Protein AF-A0A9W8LHJ3-F1 (afdb_monomer_lite)

Secondary structure (DSSP, 8-state):
-----PPEEEEEE-TT--TTTTTTTS-GGGS-S--SS--SEEEEES-SS-TTSBHHHHS---TT-HHHHHHTSGGGGG-BHHHHHHHHHHSTTTSTT----EEEEE-----TT-S---TTSSHHHHSTT---HHHHHHHHHHHTSTT---SSHHHHHHHHHHHHHHHHHHH--------TTS-S--------------------------PPPPP-

pLDDT: mean 73.35, std 22.73, range [33.66, 98.62]

Sequence (216 aa):
MHPTTESATVNCIAPGSTASEASWFIGSKGNGIDTSEPKPIKWVWGLPYSEAARAHDCVLQFPDDPMTRLLSEPHSSTWSVAMLLEMLAVSEECGSGRRTAYFTIALPVAGQDARSTAAGDAASTAEQGLLSFDEYDQILVVLFGHGMDFSSREGAVASSKLFLEFVQDTFSIKSTTAVSSGAPIVKDAGTHAKQQDTPKVNDLTMVIRKKRKVQD

Radius of gyration: 23.69 Å; chains: 1; bounding box: 68×57×59 Å

Organism: NCBI:txid1126814

Structure (mmCIF, N/CA/C/O backbone):
data_AF-A0A9W8LHJ3-F1
#
_entry.id   AF-A0A9W8LHJ3-F1
#
loop_
_atom_site.group_PDB
_atom_site.id
_atom_site.type_symbol
_atom_site.label_atom_id
_atom_site.label_alt_id
_atom_site.label_comp_id
_atom_site.label_asym_id
_atom_site.label_entity_id
_atom_site.label_seq_id
_atom_site.pdbx_PDB_ins_code
_atom_site.Cartn_x
_atom_site.Cartn_y
_atom_site.Cartn_z
_atom_site.occupancy
_atom_site.B_iso_or_equiv
_atom_site.auth_seq_id
_atom_site.auth_comp_id
_atom_site.auth_asym_id
_atom_site.auth_atom_id
_atom_site.pdbx_PDB_model_num
ATOM 1 N N . MET A 1 1 ? 37.229 -15.065 8.727 1.00 39.72 1 MET A N 1
ATOM 2 C CA . MET A 1 1 ? 36.060 -14.654 7.922 1.00 39.72 1 MET A CA 1
ATOM 3 C C . MET A 1 1 ? 35.255 -13.690 8.769 1.00 39.72 1 MET A C 1
ATOM 5 O O . MET A 1 1 ? 34.799 -14.096 9.827 1.00 39.72 1 MET A O 1
ATOM 9 N N . HIS A 1 2 ? 35.176 -12.419 8.378 1.00 39.09 2 HIS A N 1
ATOM 10 C CA . HIS A 1 2 ? 34.277 -11.474 9.041 1.00 39.09 2 HIS A CA 1
ATOM 11 C C . HIS A 1 2 ? 32.853 -11.727 8.533 1.00 39.09 2 HIS A C 1
ATOM 13 O O . HIS A 1 2 ? 32.697 -11.880 7.319 1.00 39.09 2 HIS A O 1
ATOM 19 N N . PRO A 1 3 ? 31.836 -11.801 9.408 1.00 52.59 3 PRO A N 1
ATOM 20 C CA . PRO A 1 3 ? 30.454 -11.845 8.959 1.00 52.59 3 PRO A CA 1
ATOM 21 C C . PRO A 1 3 ? 30.175 -10.555 8.190 1.00 52.59 3 PRO A C 1
ATOM 23 O O . PRO A 1 3 ? 30.331 -9.456 8.722 1.00 52.59 3 PRO A O 1
ATOM 26 N N . THR A 1 4 ? 29.818 -10.676 6.915 1.00 55.56 4 THR A N 1
ATOM 27 C CA . THR A 1 4 ? 29.198 -9.575 6.187 1.00 55.56 4 THR A CA 1
ATOM 28 C C . THR A 1 4 ? 27.883 -9.284 6.887 1.00 55.56 4 THR A C 1
ATOM 30 O O . THR A 1 4 ? 26.969 -10.102 6.835 1.00 55.56 4 THR A O 1
ATOM 33 N N . THR A 1 5 ? 27.804 -8.155 7.589 1.00 63.66 5 THR A N 1
ATOM 34 C CA . THR A 1 5 ? 26.540 -7.638 8.107 1.00 63.66 5 THR A CA 1
ATOM 35 C C . THR A 1 5 ? 25.651 -7.362 6.902 1.00 63.66 5 THR A C 1
ATOM 37 O O . THR A 1 5 ? 25.808 -6.344 6.226 1.00 63.66 5 THR A O 1
ATOM 40 N N . GLU A 1 6 ? 24.780 -8.309 6.562 1.00 67.25 6 GLU A N 1
ATOM 41 C CA . GLU A 1 6 ? 23.784 -8.087 5.525 1.00 67.25 6 GLU A CA 1
ATOM 42 C C . GLU A 1 6 ? 22.901 -6.925 5.985 1.00 67.25 6 GLU A C 1
ATOM 44 O O . GLU A 1 6 ? 22.388 -6.914 7.103 1.00 67.25 6 GLU A O 1
ATOM 49 N N . SER A 1 7 ? 22.811 -5.891 5.153 1.00 78.56 7 SER A N 1
ATOM 50 C CA . SER A 1 7 ? 21.995 -4.712 5.434 1.00 78.56 7 SER A CA 1
ATOM 51 C C . SER A 1 7 ? 20.617 -4.899 4.815 1.00 78.56 7 SER A C 1
ATOM 53 O O . SER A 1 7 ? 20.482 -5.466 3.727 1.00 78.56 7 SER A O 1
ATOM 55 N N . ALA A 1 8 ? 19.584 -4.405 5.495 1.00 87.38 8 ALA A N 1
ATOM 56 C CA . ALA A 1 8 ? 18.250 -4.354 4.913 1.00 87.38 8 ALA A CA 1
ATOM 57 C C . ALA A 1 8 ? 18.261 -3.440 3.687 1.00 87.38 8 ALA A C 1
ATOM 59 O O . ALA A 1 8 ? 18.888 -2.381 3.701 1.00 87.38 8 ALA A O 1
ATOM 60 N N . THR A 1 9 ? 17.564 -3.833 2.625 1.00 89.25 9 THR A N 1
ATOM 61 C CA . THR A 1 9 ? 17.410 -2.990 1.435 1.00 89.25 9 THR A CA 1
ATOM 62 C C . THR A 1 9 ? 15.989 -2.457 1.378 1.00 89.25 9 THR A C 1
ATOM 64 O O . THR A 1 9 ? 15.035 -3.228 1.408 1.00 89.25 9 THR A O 1
ATOM 67 N N . VAL A 1 10 ? 15.850 -1.139 1.282 1.00 90.75 10 VAL A N 1
ATOM 68 C CA . VAL A 1 10 ? 14.570 -0.454 1.115 1.00 90.75 10 VAL A CA 1
ATOM 69 C C . VAL A 1 10 ? 14.524 0.142 -0.280 1.00 90.75 10 VAL A C 1
ATOM 71 O O . VAL A 1 10 ? 15.331 1.005 -0.621 1.00 90.75 10 VAL A O 1
ATOM 74 N N . ASN A 1 11 ? 13.571 -0.317 -1.077 1.00 92.75 11 ASN A N 1
ATOM 75 C CA . ASN A 1 11 ? 13.240 0.255 -2.370 1.00 92.75 11 ASN A CA 1
ATOM 76 C C . ASN A 1 11 ? 12.083 1.235 -2.166 1.00 92.75 11 ASN A C 1
ATOM 78 O O . ASN A 1 11 ? 11.126 0.907 -1.461 1.00 92.75 11 ASN A O 1
ATOM 82 N N . CYS A 1 12 ? 12.189 2.434 -2.727 1.00 93.75 12 CYS A N 1
ATOM 83 C CA . CYS A 1 12 ? 11.158 3.462 -2.653 1.00 93.75 12 CYS A CA 1
ATOM 84 C C . CYS A 1 12 ? 10.947 4.074 -4.033 1.00 93.75 12 CYS A C 1
ATOM 86 O O . CYS A 1 12 ? 11.915 4.456 -4.694 1.00 93.75 12 CYS A O 1
ATOM 88 N N . ILE A 1 13 ? 9.690 4.214 -4.446 1.00 94.19 13 ILE A N 1
ATOM 89 C CA . ILE A 1 13 ? 9.334 4.950 -5.656 1.00 94.19 13 ILE A CA 1
ATOM 90 C C . ILE A 1 13 ? 8.066 5.768 -5.449 1.00 94.19 13 ILE A C 1
ATOM 92 O O . ILE A 1 13 ? 7.099 5.291 -4.864 1.00 94.19 13 ILE A O 1
ATOM 96 N N . ALA A 1 14 ? 8.059 6.991 -5.974 1.00 93.81 14 ALA A N 1
ATOM 97 C CA . ALA A 1 14 ? 6.859 7.800 -6.140 1.00 93.81 14 ALA A CA 1
ATOM 98 C C . ALA A 1 14 ? 6.631 8.013 -7.646 1.00 93.81 14 ALA A C 1
ATOM 100 O O . ALA A 1 14 ? 7.398 8.763 -8.260 1.00 93.81 14 ALA A O 1
ATOM 101 N N . PRO A 1 15 ? 5.643 7.339 -8.266 1.00 94.81 15 PRO A N 1
ATOM 102 C CA . PRO A 1 15 ? 5.360 7.480 -9.691 1.00 94.81 15 PRO A CA 1
ATOM 103 C C . PRO A 1 15 ? 5.217 8.944 -10.117 1.00 94.81 15 PRO A C 1
ATOM 105 O O . PRO A 1 15 ? 4.603 9.748 -9.417 1.00 94.81 15 PRO A O 1
ATOM 108 N N . GLY A 1 16 ? 5.824 9.298 -11.251 1.00 91.94 16 GLY A N 1
ATOM 109 C CA . GLY A 1 16 ? 5.847 10.674 -11.761 1.00 91.94 16 GLY A CA 1
ATOM 110 C C . GLY A 1 16 ? 6.856 11.600 -11.076 1.00 91.94 16 GLY A C 1
ATOM 111 O O . GLY A 1 16 ? 6.907 12.779 -11.413 1.00 91.94 16 GLY A O 1
ATOM 112 N N . SER A 1 17 ? 7.659 11.092 -10.136 1.00 91.50 17 SER A N 1
ATOM 113 C CA . SER A 1 17 ? 8.775 11.825 -9.527 1.00 91.50 17 SER A CA 1
ATOM 114 C C . SER A 1 17 ? 10.123 11.223 -9.917 1.00 91.50 17 SER A C 1
ATOM 116 O O . SER A 1 17 ? 10.251 10.030 -10.194 1.00 91.50 17 SER A O 1
ATOM 118 N N . THR A 1 18 ? 11.158 12.052 -9.878 1.00 90.56 18 THR A N 1
ATOM 119 C CA . THR A 1 18 ? 12.558 11.641 -10.018 1.00 90.56 18 THR A CA 1
ATOM 120 C C . THR A 1 18 ? 13.205 11.375 -8.657 1.00 90.56 18 THR A C 1
ATOM 122 O O . THR A 1 18 ? 12.757 11.874 -7.622 1.00 90.56 18 THR A O 1
ATOM 125 N N . ALA A 1 19 ? 14.325 10.644 -8.650 1.00 87.12 19 ALA A N 1
ATOM 126 C CA . ALA A 1 19 ? 15.081 10.365 -7.426 1.00 87.12 19 ALA A CA 1
ATOM 127 C C . ALA A 1 19 ? 15.498 11.648 -6.675 1.00 87.12 19 ALA A C 1
ATOM 129 O O . ALA A 1 19 ? 15.467 11.696 -5.446 1.00 87.12 19 ALA A O 1
ATOM 130 N N . SER A 1 20 ? 15.848 12.714 -7.404 1.00 84.69 20 SER A N 1
ATOM 131 C CA . SER A 1 20 ? 16.214 14.012 -6.821 1.00 84.69 20 SER A CA 1
ATOM 132 C C . SER A 1 20 ? 15.044 14.706 -6.121 1.00 84.69 20 SER A C 1
ATOM 134 O O . SER A 1 20 ? 15.222 15.298 -5.053 1.00 84.69 20 SER A O 1
ATOM 136 N N . GLU A 1 21 ? 13.840 14.603 -6.683 1.00 81.19 21 GLU A N 1
ATOM 137 C CA . GLU A 1 21 ? 12.620 15.224 -6.147 1.00 81.19 21 GLU A CA 1
ATOM 138 C C . GLU A 1 21 ? 12.062 14.490 -4.928 1.00 81.19 21 GLU A C 1
ATOM 140 O O . GLU A 1 21 ? 11.272 15.058 -4.174 1.00 81.19 21 GLU A O 1
ATOM 145 N N . ALA A 1 22 ? 12.482 13.243 -4.723 1.00 71.38 22 ALA A N 1
ATOM 146 C CA . ALA A 1 22 ? 12.053 12.374 -3.637 1.00 71.38 22 ALA A CA 1
ATOM 147 C C . ALA A 1 22 ? 13.103 12.214 -2.525 1.00 71.38 22 ALA A C 1
ATOM 149 O O . ALA A 1 22 ? 12.959 11.372 -1.638 1.00 71.38 22 ALA A O 1
ATOM 150 N N . SER A 1 23 ? 14.143 13.051 -2.525 1.00 70.06 23 SER A N 1
ATOM 151 C CA . SER A 1 23 ? 15.205 13.053 -1.505 1.00 70.06 23 SER A CA 1
ATOM 152 C C . SER A 1 23 ? 14.692 13.205 -0.062 1.00 70.06 23 SER A C 1
ATOM 154 O O . SER A 1 23 ? 15.331 12.734 0.877 1.00 70.06 23 SER A O 1
ATOM 156 N N . TRP A 1 24 ? 13.507 13.789 0.126 1.00 67.50 24 TRP A N 1
ATOM 157 C CA . TRP A 1 24 ? 12.827 13.893 1.419 1.00 67.50 24 TRP A CA 1
ATOM 158 C C . TRP A 1 24 ? 12.289 12.554 1.951 1.00 67.50 24 TRP A C 1
ATOM 160 O O . TRP A 1 24 ? 12.210 12.392 3.166 1.00 67.50 24 TRP A O 1
ATOM 170 N N . PHE A 1 25 ? 11.988 11.576 1.090 1.00 65.94 25 PHE A N 1
ATOM 171 C CA . PHE A 1 25 ? 11.562 10.234 1.515 1.00 65.94 25 PHE A CA 1
ATOM 172 C C . PHE A 1 25 ? 12.723 9.367 2.003 1.00 65.94 25 PHE A C 1
ATOM 174 O O . PHE A 1 25 ? 12.557 8.555 2.907 1.00 65.94 25 PHE A O 1
ATOM 181 N N . ILE A 1 26 ? 13.906 9.548 1.415 1.00 64.88 26 ILE A N 1
ATOM 182 C CA . ILE A 1 26 ? 15.120 8.781 1.743 1.00 64.88 26 ILE A CA 1
ATOM 183 C C . ILE A 1 26 ? 15.839 9.394 2.971 1.00 64.88 26 ILE A C 1
ATOM 185 O O . ILE A 1 26 ? 16.796 8.837 3.513 1.00 64.88 26 ILE A O 1
ATOM 189 N N . GLY A 1 27 ? 15.331 10.532 3.463 1.00 60.81 27 GLY A N 1
ATOM 190 C CA . GLY A 1 27 ? 15.911 11.325 4.537 1.00 60.81 27 GLY A CA 1
ATOM 191 C C . GLY A 1 27 ? 17.157 12.087 4.078 1.00 60.81 27 GLY A C 1
ATOM 192 O O . GLY A 1 27 ? 17.996 11.588 3.329 1.00 60.81 27 GLY A O 1
ATOM 193 N N . SER A 1 28 ? 17.352 13.297 4.606 1.00 50.47 28 SER A N 1
ATOM 194 C CA . SER A 1 28 ? 18.486 14.189 4.288 1.00 50.47 28 SER A CA 1
ATOM 195 C C . SER A 1 28 ? 19.868 13.575 4.574 1.00 50.47 28 SER A C 1
ATOM 197 O O . SER A 1 28 ? 20.895 14.114 4.171 1.00 50.47 28 SER A O 1
ATOM 199 N N . LYS A 1 29 ? 19.912 12.427 5.264 1.00 51.31 29 LYS A N 1
ATOM 200 C CA . LYS A 1 29 ? 21.128 11.656 5.548 1.00 51.31 29 LYS A CA 1
ATOM 201 C C . LYS A 1 29 ? 21.551 10.726 4.404 1.00 51.31 29 LYS A C 1
ATOM 203 O O . LYS A 1 29 ? 22.550 10.024 4.572 1.00 51.31 29 LYS A O 1
ATOM 208 N N . GLY A 1 30 ? 20.835 10.700 3.279 1.00 47.06 30 GLY A N 1
ATOM 209 C CA . GLY A 1 30 ? 21.224 9.942 2.086 1.00 47.06 30 GLY A CA 1
ATOM 210 C C . GLY A 1 30 ? 22.543 10.409 1.459 1.00 47.06 30 GLY A C 1
ATOM 211 O O . GLY A 1 30 ? 23.278 9.575 0.950 1.00 47.06 30 GLY A O 1
ATOM 212 N N . ASN A 1 31 ? 22.895 11.698 1.588 1.00 45.19 31 ASN A N 1
ATOM 213 C CA . ASN A 1 31 ? 24.021 12.292 0.849 1.00 45.19 31 ASN A CA 1
ATOM 214 C C . ASN A 1 31 ? 25.064 13.059 1.690 1.00 45.19 31 ASN A C 1
ATOM 216 O O . ASN A 1 31 ? 25.928 13.705 1.106 1.00 45.19 31 ASN A O 1
ATOM 220 N N . GLY A 1 32 ? 25.048 13.019 3.031 1.00 44.69 32 GLY A N 1
ATOM 221 C CA . GLY A 1 32 ? 26.048 13.804 3.777 1.00 44.69 32 GLY A CA 1
ATOM 222 C C . GLY A 1 32 ? 25.998 13.774 5.300 1.00 44.69 32 GLY A C 1
ATOM 223 O O . GLY A 1 32 ? 25.900 14.829 5.914 1.00 44.69 32 GLY A O 1
ATOM 224 N N . ILE A 1 33 ? 26.101 12.596 5.922 1.00 42.94 33 ILE A N 1
ATOM 225 C CA . ILE A 1 33 ? 26.537 12.503 7.326 1.00 42.94 33 ILE A CA 1
ATOM 226 C C . ILE A 1 33 ? 27.644 11.458 7.422 1.00 42.94 33 ILE A C 1
ATOM 228 O O . ILE A 1 33 ? 27.449 10.323 6.989 1.00 42.94 33 ILE A O 1
ATOM 232 N N . ASP A 1 34 ? 28.766 11.923 7.966 1.00 45.41 34 ASP A N 1
ATOM 233 C CA . ASP A 1 34 ? 30.019 11.254 8.316 1.00 45.41 34 ASP A CA 1
ATOM 234 C C . ASP A 1 34 ? 29.871 9.740 8.572 1.00 45.41 34 ASP A C 1
ATOM 236 O O . ASP A 1 34 ? 29.128 9.305 9.455 1.00 45.41 34 ASP A O 1
ATOM 240 N N . THR A 1 35 ? 30.529 8.933 7.736 1.00 45.97 35 THR A N 1
ATOM 241 C CA . THR A 1 35 ? 30.354 7.477 7.624 1.00 45.97 35 THR A CA 1
ATOM 242 C C . THR A 1 35 ? 31.518 6.718 8.259 1.00 45.97 35 THR A C 1
ATOM 244 O O . THR A 1 35 ? 32.314 6.103 7.549 1.00 45.97 35 THR A O 1
ATOM 247 N N . SER A 1 36 ? 31.630 6.728 9.587 1.00 51.56 36 SER A N 1
ATOM 248 C CA . SER A 1 36 ? 32.510 5.774 10.282 1.00 51.56 36 SER A CA 1
ATOM 249 C C . SER A 1 36 ? 31.816 4.449 10.621 1.00 51.56 36 SER A C 1
ATOM 251 O O . SER A 1 36 ? 32.504 3.461 10.862 1.00 51.56 36 SER A O 1
ATOM 253 N N . GLU A 1 37 ? 30.479 4.382 10.568 1.00 55.00 37 GLU A N 1
ATOM 254 C CA . GLU A 1 37 ? 29.722 3.150 10.825 1.00 55.00 37 GLU A CA 1
ATOM 255 C C . GLU A 1 37 ? 28.875 2.720 9.612 1.00 55.00 37 GLU A C 1
ATOM 257 O O . GLU A 1 37 ? 28.192 3.554 9.001 1.00 55.00 37 GLU A O 1
ATOM 262 N N . PRO A 1 38 ? 28.895 1.425 9.233 1.00 54.81 38 PRO A N 1
ATOM 263 C CA . PRO A 1 38 ? 28.067 0.909 8.152 1.00 54.81 38 PRO A CA 1
ATOM 264 C C . PRO A 1 38 ? 26.590 1.058 8.524 1.00 54.81 38 PRO A C 1
ATOM 266 O O . PRO A 1 38 ? 26.115 0.490 9.507 1.00 54.81 38 PRO A O 1
ATOM 269 N N . LYS A 1 39 ? 25.847 1.834 7.727 1.00 59.62 39 LYS A N 1
ATOM 270 C CA . LYS A 1 39 ? 24.404 1.985 7.926 1.00 59.62 39 LYS A CA 1
ATOM 271 C C . LYS A 1 39 ? 23.723 0.621 7.746 1.00 59.62 39 LYS A C 1
ATOM 273 O O . LYS A 1 39 ? 23.952 -0.030 6.728 1.00 59.62 39 LYS A O 1
ATOM 278 N N . PRO A 1 40 ? 22.830 0.218 8.664 1.00 74.56 40 PRO A N 1
ATOM 279 C CA . PRO A 1 40 ? 22.148 -1.076 8.600 1.00 74.56 40 PRO A CA 1
ATOM 280 C C . PRO A 1 40 ? 21.111 -1.165 7.468 1.00 74.56 40 PRO A C 1
ATOM 282 O O . PRO A 1 40 ? 20.545 -2.233 7.244 1.00 74.56 40 PRO A O 1
ATOM 285 N N . ILE A 1 41 ? 20.841 -0.055 6.767 1.00 83.19 41 ILE A N 1
ATOM 286 C CA . ILE A 1 41 ? 19.799 0.050 5.746 1.00 83.19 41 ILE A CA 1
ATOM 287 C C . ILE A 1 41 ? 20.354 0.724 4.488 1.00 83.19 41 ILE A C 1
ATOM 289 O O . ILE A 1 41 ? 20.852 1.853 4.540 1.00 83.19 41 ILE A O 1
ATOM 293 N N . LYS A 1 42 ? 20.210 0.046 3.351 1.00 86.50 42 LYS A N 1
ATOM 294 C CA . LYS A 1 42 ? 20.495 0.545 2.007 1.00 86.50 42 LYS A CA 1
ATOM 295 C C . LYS A 1 42 ? 19.201 1.027 1.354 1.00 86.50 42 LYS A C 1
ATOM 297 O O . LYS A 1 42 ? 18.282 0.240 1.163 1.00 86.50 42 LYS A O 1
ATOM 302 N N . TRP A 1 43 ? 19.149 2.295 0.963 1.00 87.94 43 TRP A N 1
ATOM 303 C CA . TRP A 1 43 ? 18.030 2.850 0.201 1.00 87.94 43 TRP A CA 1
ATOM 304 C C . TRP A 1 43 ? 18.301 2.779 -1.300 1.00 87.9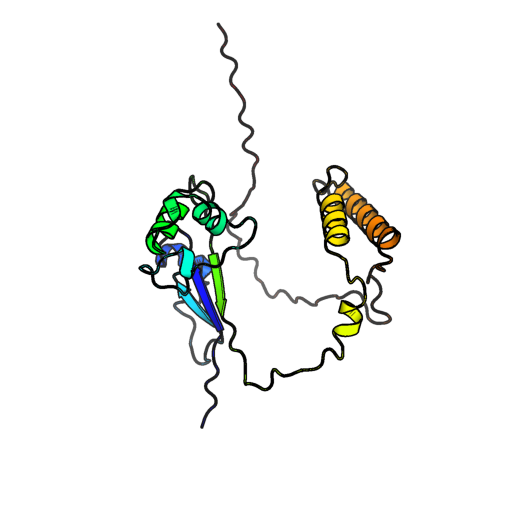4 43 TRP A C 1
ATOM 306 O O . TRP A 1 43 ? 19.410 3.074 -1.748 1.00 87.94 43 TRP A O 1
ATOM 316 N N . VAL A 1 44 ? 17.286 2.401 -2.069 1.00 90.12 44 VAL A N 1
ATOM 317 C CA . VAL A 1 44 ? 17.321 2.301 -3.529 1.00 90.12 44 VAL A CA 1
ATOM 318 C C . VAL A 1 44 ? 16.082 3.000 -4.081 1.00 90.12 44 VAL A C 1
ATOM 320 O O . VAL A 1 44 ? 14.972 2.783 -3.599 1.00 90.12 44 VAL A O 1
ATOM 323 N N . TRP A 1 45 ? 16.271 3.871 -5.070 1.00 92.56 45 TRP A N 1
ATOM 324 C CA . TRP A 1 45 ? 15.155 4.476 -5.791 1.00 92.56 45 TRP A CA 1
ATOM 325 C C . TRP A 1 45 ? 14.639 3.502 -6.849 1.00 92.56 45 TRP A C 1
ATOM 327 O O . TRP A 1 45 ? 15.435 3.001 -7.643 1.00 92.56 45 TRP A O 1
ATOM 337 N N . GLY A 1 46 ? 13.333 3.254 -6.866 1.00 93.81 46 GLY A N 1
ATOM 338 C CA . GLY A 1 46 ? 12.699 2.299 -7.770 1.00 93.81 46 GLY A CA 1
ATOM 339 C C . GLY A 1 46 ? 11.963 1.177 -7.046 1.00 93.81 46 GLY A C 1
ATOM 340 O O . GLY A 1 46 ? 11.805 1.190 -5.826 1.00 93.81 46 GLY A O 1
ATOM 341 N N . LEU A 1 47 ? 11.509 0.205 -7.832 1.00 95.31 47 LEU A N 1
ATOM 342 C CA . LEU A 1 47 ? 11.035 -1.091 -7.351 1.00 95.31 47 LEU A CA 1
ATOM 343 C C . LEU A 1 47 ? 12.191 -2.104 -7.372 1.00 95.31 47 LEU A C 1
ATOM 345 O O . LEU A 1 47 ? 13.137 -1.923 -8.138 1.00 95.31 47 LEU A O 1
ATOM 349 N N . PRO A 1 48 ? 12.117 -3.215 -6.614 1.00 95.31 48 PRO A N 1
ATOM 350 C CA . PRO A 1 48 ? 13.129 -4.278 -6.663 1.00 95.31 48 PRO A CA 1
ATOM 351 C C . PRO A 1 48 ? 13.072 -5.125 -7.953 1.00 95.31 48 PRO A C 1
ATOM 353 O O . PRO A 1 48 ? 13.608 -6.232 -7.994 1.00 95.31 48 PRO A O 1
ATOM 356 N N . TYR A 1 49 ? 12.405 -4.634 -8.997 1.00 96.12 49 TYR A N 1
ATOM 357 C CA . TYR A 1 49 ? 12.162 -5.332 -10.254 1.00 96.12 49 TYR A CA 1
ATOM 358 C C . TYR A 1 49 ? 12.799 -4.566 -11.411 1.00 96.12 49 TYR A C 1
ATOM 360 O O . TYR A 1 49 ? 12.927 -3.345 -11.369 1.00 96.12 49 TYR A O 1
ATOM 368 N N . SER A 1 50 ? 13.167 -5.281 -12.474 1.00 96.81 50 SER A N 1
ATOM 369 C CA . SER A 1 50 ? 13.619 -4.633 -13.705 1.00 96.81 50 SER A CA 1
ATOM 370 C C . SER A 1 50 ? 12.473 -3.850 -14.344 1.00 96.81 50 SER A C 1
ATOM 372 O O . SER A 1 50 ? 11.375 -4.376 -14.496 1.00 96.81 50 SER A O 1
ATOM 374 N N . GLU A 1 51 ? 12.754 -2.631 -14.801 1.00 97.25 51 GLU A N 1
ATOM 375 C CA . GLU A 1 51 ? 11.808 -1.784 -15.539 1.00 97.25 51 GLU A CA 1
ATOM 376 C C . GLU A 1 51 ? 11.226 -2.464 -16.790 1.00 97.25 51 GLU A C 1
ATOM 378 O O . GLU A 1 51 ? 10.080 -2.211 -17.158 1.00 97.25 51 GLU A O 1
ATOM 383 N N . ALA A 1 52 ? 11.992 -3.360 -17.420 1.00 98.06 52 ALA A N 1
ATOM 384 C CA . ALA A 1 52 ? 11.581 -4.104 -18.609 1.00 98.06 52 ALA A CA 1
ATOM 385 C C . ALA A 1 52 ? 10.837 -5.416 -18.295 1.00 98.06 52 ALA A C 1
ATOM 387 O O . ALA A 1 52 ? 10.302 -6.040 -19.212 1.00 98.06 52 ALA A O 1
ATOM 388 N N . ALA A 1 53 ? 10.807 -5.860 -17.033 1.00 98.19 53 ALA A N 1
ATOM 389 C CA . ALA A 1 53 ? 10.082 -7.069 -16.652 1.00 98.19 53 ALA A CA 1
ATOM 390 C C . ALA A 1 53 ? 8.573 -6.873 -16.842 1.00 98.19 53 ALA A C 1
ATOM 392 O O . ALA A 1 53 ? 8.058 -5.765 -16.676 1.00 98.19 53 ALA A O 1
ATOM 393 N N . ARG A 1 54 ? 7.854 -7.953 -17.170 1.00 98.31 54 ARG A N 1
ATOM 394 C CA . ARG A 1 54 ? 6.391 -7.930 -17.241 1.00 98.31 54 ARG A CA 1
ATOM 395 C C . ARG A 1 54 ? 5.831 -7.725 -15.837 1.00 98.31 54 ARG A C 1
ATOM 397 O O . ARG A 1 54 ? 6.097 -8.530 -14.948 1.00 98.31 54 ARG A O 1
ATOM 404 N N . ALA A 1 55 ? 5.043 -6.670 -15.646 1.00 98.00 55 ALA A N 1
ATOM 405 C CA . ALA A 1 55 ? 4.591 -6.257 -14.320 1.00 98.00 55 ALA A CA 1
ATOM 406 C C . ALA A 1 55 ? 3.771 -7.349 -13.613 1.00 98.00 55 ALA A C 1
ATOM 408 O O . ALA A 1 55 ? 4.007 -7.628 -12.441 1.00 98.00 55 ALA A O 1
ATOM 409 N N . HIS A 1 56 ? 2.894 -8.032 -14.356 1.00 97.25 56 HIS A N 1
ATOM 410 C CA . HIS A 1 56 ? 2.087 -9.163 -13.875 1.00 97.25 56 HIS A CA 1
ATOM 411 C C . HIS A 1 56 ? 2.897 -10.331 -13.297 1.00 97.25 56 HIS A C 1
ATOM 413 O O . HIS A 1 56 ? 2.369 -11.084 -12.486 1.00 97.25 56 HIS A O 1
ATOM 419 N N . ASP A 1 57 ? 4.159 -10.489 -13.699 1.00 97.50 57 ASP A N 1
ATOM 420 C CA . ASP A 1 57 ? 4.980 -11.630 -13.276 1.00 97.50 57 ASP A CA 1
ATOM 421 C C . ASP A 1 57 ? 5.782 -11.355 -12.007 1.00 97.50 57 ASP A C 1
ATOM 423 O O . ASP A 1 57 ? 6.266 -12.293 -11.374 1.00 97.50 57 ASP A O 1
ATOM 427 N N . CYS A 1 58 ? 5.976 -10.084 -11.648 1.00 96.56 58 CYS A N 1
ATOM 428 C CA . CYS A 1 58 ? 6.890 -9.713 -10.570 1.00 96.56 58 CYS A CA 1
ATOM 429 C C . CYS A 1 58 ? 6.292 -8.774 -9.522 1.00 96.56 58 CYS A C 1
ATOM 431 O O . CYS A 1 58 ? 6.706 -8.843 -8.366 1.00 96.56 58 CYS A O 1
ATOM 433 N N . VAL A 1 59 ? 5.344 -7.908 -9.888 1.00 96.12 59 VAL A N 1
ATOM 434 C CA . VAL A 1 59 ? 4.745 -6.948 -8.954 1.00 96.12 59 VAL A CA 1
ATOM 435 C C . VAL A 1 59 ? 3.743 -7.671 -8.058 1.00 96.12 59 VAL A C 1
ATOM 437 O O . VAL A 1 59 ? 2.815 -8.321 -8.537 1.00 96.12 59 VAL A O 1
ATOM 440 N N . LEU A 1 60 ? 3.942 -7.561 -6.743 1.00 94.00 60 LEU A N 1
ATOM 441 C CA . LEU A 1 60 ? 3.017 -8.105 -5.751 1.00 94.00 60 LEU A CA 1
ATOM 442 C C . LEU A 1 60 ? 1.681 -7.359 -5.805 1.00 94.00 60 LEU A C 1
ATOM 444 O O . LEU A 1 60 ? 1.656 -6.139 -5.932 1.00 94.00 60 LEU A O 1
ATOM 448 N N . GLN A 1 61 ? 0.584 -8.104 -5.685 1.00 93.38 61 GLN A N 1
ATOM 449 C CA . GLN A 1 61 ? -0.771 -7.568 -5.750 1.00 93.38 61 GLN A CA 1
ATOM 450 C C . GLN A 1 61 ? -1.424 -7.639 -4.368 1.00 93.38 61 GLN A C 1
ATOM 452 O O . GLN A 1 61 ? -1.776 -8.721 -3.897 1.00 93.38 61 GLN A O 1
ATOM 457 N N . PHE A 1 62 ? -1.559 -6.486 -3.712 1.00 93.56 62 PHE A N 1
ATOM 458 C CA . PHE A 1 62 ? -2.227 -6.343 -2.418 1.00 93.56 62 PH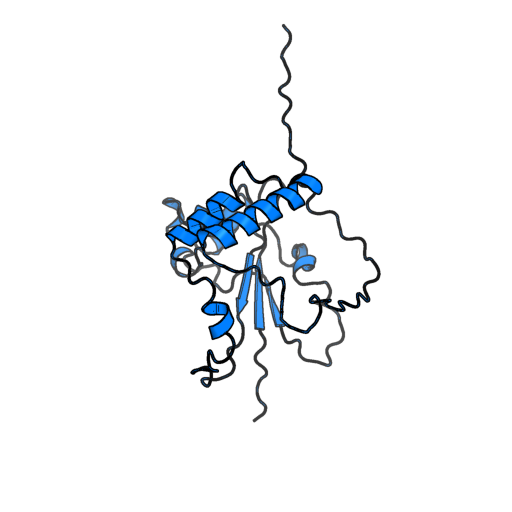E A CA 1
ATOM 459 C C . PHE A 1 62 ? -3.679 -5.849 -2.573 1.00 93.56 62 PHE A C 1
ATOM 461 O O . PHE A 1 62 ? -3.975 -5.136 -3.538 1.00 93.56 62 PHE A O 1
ATOM 468 N N . PRO A 1 63 ? -4.594 -6.198 -1.646 1.00 89.50 63 PRO A N 1
ATOM 469 C CA . PRO A 1 63 ? -5.935 -5.612 -1.594 1.00 89.50 63 PRO A CA 1
ATOM 470 C C . PRO A 1 63 ? -5.879 -4.083 -1.474 1.00 89.50 63 PRO A C 1
ATOM 472 O O . PRO A 1 63 ? -4.998 -3.555 -0.801 1.00 89.50 63 PRO A O 1
ATOM 475 N N . ASP A 1 64 ? -6.807 -3.391 -2.139 1.00 89.31 64 ASP A N 1
ATOM 476 C CA . ASP A 1 64 ? -6.939 -1.922 -2.156 1.00 89.31 64 ASP A CA 1
ATOM 477 C C . ASP A 1 64 ? -5.689 -1.130 -2.599 1.00 89.31 64 ASP A C 1
ATOM 479 O O . ASP A 1 64 ? -5.630 0.093 -2.465 1.00 89.31 64 ASP A O 1
ATOM 483 N N . ASP A 1 65 ? -4.697 -1.799 -3.191 1.00 93.56 65 ASP A N 1
ATOM 484 C CA . ASP A 1 65 ? -3.499 -1.170 -3.741 1.00 93.56 65 ASP A CA 1
ATOM 485 C C . ASP A 1 65 ? -3.771 -0.621 -5.159 1.00 93.56 65 ASP A C 1
ATOM 487 O O . ASP A 1 65 ? -4.256 -1.357 -6.033 1.00 93.56 65 ASP A O 1
ATOM 491 N N . PRO A 1 66 ? -3.442 0.655 -5.446 1.00 93.81 66 PRO A N 1
ATOM 492 C CA . PRO A 1 66 ? -3.543 1.203 -6.793 1.00 93.81 66 PRO A CA 1
ATOM 493 C C . PRO A 1 66 ? -2.771 0.407 -7.857 1.00 93.81 66 PRO A C 1
ATOM 495 O O . PRO A 1 66 ? -3.255 0.331 -8.989 1.00 93.81 66 PRO A O 1
ATOM 498 N N . MET A 1 67 ? -1.633 -0.216 -7.515 1.00 95.56 67 MET A N 1
ATOM 499 C CA . MET A 1 67 ? -0.896 -1.107 -8.426 1.00 95.56 67 MET A CA 1
ATOM 500 C C . MET A 1 67 ? -1.747 -2.308 -8.831 1.00 95.56 67 MET A C 1
ATOM 502 O O . MET A 1 67 ? -1.910 -2.572 -10.023 1.00 95.56 67 MET A O 1
ATOM 506 N N . THR A 1 68 ? -2.337 -2.998 -7.853 1.00 96.06 68 THR A N 1
ATOM 507 C CA . THR A 1 68 ? -3.226 -4.145 -8.081 1.00 96.06 68 THR A CA 1
ATOM 508 C C . THR A 1 68 ? -4.430 -3.759 -8.920 1.00 96.06 68 THR A C 1
ATOM 510 O O . THR A 1 68 ? -4.772 -4.457 -9.871 1.00 96.06 68 THR A O 1
ATOM 513 N N . ARG A 1 69 ? -5.070 -2.628 -8.605 1.00 95.25 69 ARG A N 1
ATOM 514 C CA . ARG A 1 69 ? -6.248 -2.167 -9.344 1.00 95.25 69 ARG A CA 1
ATOM 515 C C . ARG A 1 69 ? -5.929 -1.909 -10.816 1.00 95.25 69 ARG A C 1
ATOM 517 O O . ARG A 1 69 ? -6.683 -2.375 -11.662 1.00 95.25 69 ARG A O 1
ATOM 524 N N . LEU A 1 70 ? -4.807 -1.259 -11.134 1.00 95.56 70 LEU A N 1
ATOM 525 C CA . LEU A 1 70 ? -4.383 -1.074 -12.528 1.00 95.56 70 LEU A CA 1
ATOM 526 C C . LEU A 1 70 ? -4.008 -2.396 -13.207 1.00 95.56 70 LEU A C 1
ATOM 528 O O . LEU A 1 70 ? -4.388 -2.636 -14.351 1.00 95.56 70 LEU A O 1
ATOM 532 N N . LEU A 1 71 ? -3.305 -3.286 -12.504 1.00 96.88 71 LEU A N 1
ATOM 533 C CA . LEU A 1 71 ? -2.967 -4.609 -13.035 1.00 96.88 71 LEU A CA 1
ATOM 534 C C . LEU A 1 71 ? -4.204 -5.499 -13.235 1.00 96.88 71 LEU A C 1
ATOM 536 O O . LEU A 1 71 ? -4.182 -6.397 -14.069 1.00 96.88 71 LEU A O 1
ATOM 540 N N . SER A 1 72 ? -5.314 -5.240 -12.547 1.00 96.25 72 SER A N 1
ATOM 541 C CA . SER A 1 72 ? -6.565 -5.973 -12.776 1.00 96.25 72 SER A CA 1
ATOM 542 C C . SER A 1 72 ? -7.236 -5.638 -14.117 1.00 96.25 72 SER A C 1
ATOM 544 O O . SER A 1 72 ? -8.102 -6.380 -14.585 1.00 96.25 72 SER A O 1
ATOM 546 N N . GLU A 1 73 ? -6.838 -4.543 -14.774 1.00 96.00 73 GLU A N 1
ATOM 547 C CA . GLU A 1 73 ? -7.448 -4.110 -16.027 1.00 96.00 73 GLU A CA 1
ATOM 548 C C . GLU A 1 73 ? -6.996 -5.002 -17.204 1.00 96.00 73 GLU A C 1
ATOM 550 O O . GLU A 1 73 ? -5.800 -5.268 -17.345 1.00 96.00 73 GLU A O 1
ATOM 555 N N . PRO A 1 74 ? -7.891 -5.424 -18.126 1.00 95.81 74 PRO A N 1
ATOM 556 C CA . PRO A 1 74 ? -7.548 -6.398 -19.178 1.00 95.81 74 PRO A CA 1
ATOM 557 C C . PRO A 1 74 ? -6.375 -5.995 -20.088 1.00 95.81 74 PRO A C 1
ATOM 559 O O . PRO A 1 74 ? -5.607 -6.832 -20.566 1.00 95.81 74 PRO A O 1
ATOM 562 N N . HIS A 1 75 ? -6.229 -4.694 -20.328 1.00 95.88 75 HIS A N 1
ATOM 563 C CA . HIS A 1 75 ? -5.205 -4.129 -21.200 1.00 95.88 75 HIS A CA 1
ATOM 564 C C . HIS A 1 75 ? -3.826 -4.000 -20.530 1.00 95.88 75 HIS A C 1
ATOM 566 O O . HIS A 1 75 ? -2.852 -3.703 -21.219 1.00 95.88 75 HIS A O 1
ATOM 572 N N . SER A 1 76 ? -3.724 -4.272 -19.225 1.00 97.19 76 SER A N 1
ATOM 573 C CA . SER A 1 76 ? -2.459 -4.252 -18.481 1.00 97.19 76 SER A CA 1
ATOM 574 C C . SER A 1 76 ? -1.622 -5.528 -18.645 1.00 97.19 76 SER A C 1
ATOM 576 O O . SER A 1 76 ? -0.458 -5.567 -18.251 1.00 97.19 76 SER A O 1
ATOM 578 N N . SER A 1 77 ? -2.186 -6.577 -19.256 1.00 96.38 77 SER A N 1
ATOM 579 C CA . SER A 1 77 ? -1.579 -7.917 -19.364 1.00 96.38 77 SER A CA 1
ATOM 580 C C . SER A 1 77 ? -0.190 -7.950 -20.019 1.00 96.38 77 SER A C 1
ATOM 582 O O . SER A 1 77 ? 0.594 -8.868 -19.769 1.00 96.38 77 SER A O 1
ATOM 584 N N . THR A 1 78 ? 0.138 -6.952 -20.842 1.00 97.56 78 THR A N 1
ATOM 585 C CA . THR A 1 78 ? 1.434 -6.825 -21.524 1.00 97.56 78 THR A CA 1
ATOM 586 C C . THR A 1 78 ? 2.296 -5.686 -20.985 1.00 97.56 78 THR A C 1
ATOM 588 O O . THR A 1 78 ? 3.327 -5.379 -21.582 1.00 97.56 78 THR A O 1
ATOM 591 N N . TRP A 1 79 ? 1.886 -5.016 -19.906 1.00 98.38 79 TRP A N 1
ATOM 592 C CA . TRP A 1 79 ? 2.641 -3.890 -19.365 1.00 98.38 79 TRP A CA 1
ATOM 593 C C . TRP A 1 79 ? 3.959 -4.351 -18.746 1.00 98.38 79 TRP A C 1
ATOM 595 O O . TRP A 1 79 ? 4.030 -5.355 -18.030 1.00 98.38 79 TRP A O 1
ATOM 605 N N . SER A 1 80 ? 5.010 -3.582 -19.016 1.00 98.62 80 SER A N 1
ATOM 606 C CA . SER A 1 80 ? 6.251 -3.656 -18.260 1.00 98.62 80 SER A CA 1
ATOM 607 C C . SER A 1 80 ? 6.108 -2.930 -16.921 1.00 98.62 80 SER A C 1
ATOM 609 O O . SER A 1 80 ? 5.167 -2.159 -16.715 1.00 98.62 80 SER A O 1
ATOM 611 N N . VAL A 1 81 ? 7.059 -3.136 -16.010 1.00 98.12 81 VAL A N 1
ATOM 612 C CA . VAL A 1 81 ? 7.138 -2.371 -14.757 1.00 98.12 81 VAL A CA 1
ATOM 613 C C . VAL A 1 81 ? 7.241 -0.866 -15.032 1.00 98.12 81 VAL A C 1
ATOM 615 O O . VAL A 1 81 ? 6.564 -0.087 -14.366 1.00 98.12 81 VAL A O 1
ATOM 618 N N . ALA A 1 82 ? 8.016 -0.447 -16.039 1.00 97.94 82 ALA A N 1
ATOM 619 C CA . ALA A 1 82 ? 8.088 0.959 -16.445 1.00 97.94 82 ALA A CA 1
ATOM 620 C C . ALA A 1 82 ? 6.720 1.503 -16.882 1.00 97.94 82 ALA A C 1
ATOM 622 O O . ALA A 1 82 ? 6.280 2.528 -16.367 1.00 97.94 82 ALA A O 1
ATOM 623 N N . MET A 1 83 ? 6.014 0.779 -17.759 1.00 98.12 83 MET A N 1
ATOM 624 C CA . MET A 1 83 ? 4.685 1.183 -18.229 1.00 98.12 83 MET A CA 1
ATOM 625 C C . MET A 1 83 ? 3.684 1.272 -17.071 1.00 98.12 83 MET A C 1
ATOM 627 O O . MET A 1 83 ? 2.920 2.228 -16.988 1.00 98.12 83 MET A O 1
ATOM 631 N N . LEU A 1 84 ? 3.708 0.314 -16.136 1.00 97.81 84 LEU A N 1
ATOM 632 C CA . LEU A 1 84 ? 2.874 0.372 -14.934 1.00 97.81 84 LEU A CA 1
ATOM 633 C C . LEU A 1 84 ? 3.139 1.654 -14.129 1.00 97.81 84 LEU A C 1
ATOM 635 O O . LEU A 1 84 ? 2.195 2.323 -13.716 1.00 97.81 84 LEU A O 1
ATOM 639 N N . LEU A 1 85 ? 4.408 2.006 -13.908 1.00 96.88 85 LEU A N 1
ATOM 640 C CA . LEU A 1 85 ? 4.784 3.211 -13.165 1.00 96.88 85 LEU A CA 1
ATOM 641 C C . LEU A 1 85 ? 4.379 4.498 -13.900 1.00 96.88 85 LEU A C 1
ATOM 643 O O . LEU A 1 85 ? 3.938 5.448 -13.253 1.00 96.88 85 LEU A O 1
ATOM 647 N N . GLU A 1 86 ? 4.466 4.528 -15.230 1.00 96.31 86 GLU A N 1
ATOM 648 C CA . GLU A 1 86 ? 3.964 5.641 -16.046 1.00 96.31 86 GLU A CA 1
ATOM 649 C C . GLU A 1 86 ? 2.443 5.791 -15.924 1.00 96.31 86 GLU A C 1
ATOM 651 O O . GLU A 1 86 ? 1.944 6.892 -15.676 1.00 96.31 86 GLU A O 1
ATOM 656 N N . MET A 1 87 ? 1.701 4.685 -16.014 1.00 96.62 87 MET A N 1
ATOM 657 C CA . MET A 1 87 ? 0.244 4.692 -15.864 1.00 96.62 87 MET A CA 1
ATOM 658 C C . MET A 1 87 ? -0.183 5.090 -14.446 1.00 96.62 87 MET A C 1
ATOM 660 O O . MET A 1 87 ? -1.120 5.872 -14.275 1.00 96.62 87 MET A O 1
ATOM 664 N N . LEU A 1 88 ? 0.545 4.643 -13.419 1.00 95.31 88 LEU A N 1
ATOM 665 C CA . LEU A 1 88 ? 0.330 5.091 -12.043 1.00 95.31 88 LEU A CA 1
ATOM 666 C C . LEU A 1 88 ? 0.555 6.588 -11.891 1.00 95.31 88 LEU A C 1
ATOM 668 O O . LEU A 1 88 ? -0.225 7.224 -11.192 1.00 95.31 88 LEU A O 1
ATOM 672 N N . ALA A 1 89 ? 1.576 7.161 -12.529 1.00 95.00 89 ALA A N 1
ATOM 673 C CA . ALA A 1 89 ? 1.889 8.586 -12.413 1.00 95.00 89 ALA A CA 1
ATOM 674 C C . ALA A 1 89 ? 0.733 9.497 -12.864 1.00 95.00 89 ALA A C 1
ATOM 676 O O . ALA A 1 89 ? 0.588 10.606 -12.353 1.00 95.00 89 ALA A O 1
ATOM 677 N N . VAL A 1 90 ? -0.100 9.023 -13.796 1.00 94.44 90 VAL A N 1
ATOM 678 C CA . VAL A 1 90 ? -1.269 9.755 -14.310 1.00 94.44 90 VAL A CA 1
ATOM 679 C C . VAL A 1 90 ? -2.603 9.286 -13.718 1.00 94.44 90 VAL A C 1
ATOM 681 O O . VAL A 1 90 ? -3.644 9.862 -14.037 1.00 94.44 90 VAL A O 1
ATOM 684 N N . SER A 1 91 ? -2.585 8.267 -12.854 1.00 93.44 91 SER A N 1
ATOM 685 C CA . SER A 1 91 ? -3.772 7.753 -12.159 1.00 93.44 91 SER A CA 1
ATOM 686 C C . SER A 1 91 ? -4.367 8.776 -11.186 1.00 93.44 91 SER A C 1
ATOM 688 O O . SER A 1 91 ? -3.753 9.794 -10.870 1.00 93.44 91 SER A O 1
ATOM 690 N N . GLU A 1 92 ? -5.566 8.517 -10.666 1.00 92.00 92 GLU A N 1
ATOM 691 C CA . GLU A 1 92 ? -6.191 9.400 -9.676 1.00 92.00 92 GLU A CA 1
ATOM 692 C C . GLU A 1 92 ? -5.356 9.522 -8.382 1.00 92.00 92 GLU A C 1
ATOM 694 O O . GLU A 1 92 ? -5.394 10.558 -7.711 1.00 92.00 92 GLU A O 1
ATOM 699 N N . GLU A 1 93 ? -4.602 8.488 -8.019 1.00 89.25 93 GLU A N 1
ATOM 700 C CA . GLU A 1 93 ? -3.899 8.408 -6.739 1.00 89.25 93 GLU A CA 1
ATOM 701 C C . GLU A 1 93 ? -2.561 9.147 -6.753 1.00 89.25 93 GLU A C 1
ATOM 703 O O . GLU A 1 93 ? -2.158 9.695 -5.726 1.00 89.25 93 GLU A O 1
ATOM 708 N N . CYS A 1 94 ? -1.895 9.216 -7.908 1.00 87.44 94 CYS A N 1
ATOM 709 C CA . CYS A 1 94 ? -0.636 9.955 -8.072 1.00 87.44 94 CYS A CA 1
ATOM 710 C C . CYS A 1 94 ? -0.778 11.210 -8.953 1.00 87.44 94 CYS A C 1
ATOM 712 O O . CYS A 1 94 ? 0.163 11.991 -9.065 1.00 87.44 94 CYS A O 1
ATOM 714 N N . GLY A 1 95 ? -1.932 11.409 -9.588 1.00 82.69 95 GLY A N 1
ATOM 715 C CA . GLY A 1 95 ? -2.225 12.548 -10.449 1.00 82.69 95 GLY A CA 1
ATOM 716 C C . GLY A 1 95 ? -2.876 13.718 -9.706 1.00 82.69 95 GLY A C 1
ATOM 717 O O . GLY A 1 95 ? -3.137 13.684 -8.504 1.00 82.69 95 GLY A O 1
ATOM 718 N N . SER A 1 96 ? -3.168 14.798 -10.438 1.00 84.25 96 SER A N 1
ATOM 719 C CA . SER A 1 96 ? -3.923 15.964 -9.933 1.00 84.25 96 SER A CA 1
ATOM 720 C C . SER A 1 96 ? -3.378 16.589 -8.633 1.00 84.25 96 SER A C 1
ATOM 722 O O . SER A 1 96 ? -4.140 17.079 -7.801 1.00 84.25 96 SER A O 1
ATOM 724 N N . GLY A 1 97 ? -2.053 16.582 -8.454 1.00 84.69 97 GLY A N 1
ATOM 725 C CA . GLY A 1 97 ? -1.383 17.147 -7.278 1.00 84.69 97 GLY A CA 1
ATOM 726 C C . GLY A 1 97 ? -1.319 16.217 -6.061 1.00 84.69 97 GLY A C 1
ATOM 727 O O . GLY A 1 97 ? -0.789 16.624 -5.027 1.00 84.69 97 GLY A O 1
ATOM 728 N N . ARG A 1 98 ? -1.821 14.982 -6.171 1.00 87.56 98 ARG A N 1
ATOM 729 C CA . ARG A 1 98 ? -1.616 13.926 -5.172 1.00 87.56 98 ARG A CA 1
ATOM 730 C C . ARG A 1 98 ? -0.263 13.249 -5.401 1.00 87.56 98 ARG A C 1
ATOM 732 O O . ARG A 1 98 ? 0.310 13.344 -6.481 1.00 87.56 98 ARG A O 1
ATOM 739 N N . ARG A 1 99 ? 0.283 12.611 -4.367 1.00 86.94 99 ARG A N 1
ATOM 740 C CA . ARG A 1 99 ? 1.529 11.838 -4.449 1.00 86.94 99 ARG A CA 1
ATOM 741 C C . ARG A 1 99 ? 1.391 10.588 -3.597 1.00 86.94 99 ARG A C 1
ATOM 743 O O . ARG A 1 99 ? 1.092 10.699 -2.411 1.00 86.94 99 ARG A O 1
ATOM 750 N N . THR A 1 100 ? 1.694 9.441 -4.188 1.00 89.75 100 THR A N 1
ATOM 751 C CA . THR A 1 100 ? 1.766 8.150 -3.496 1.00 89.75 100 THR A CA 1
ATOM 752 C C . THR A 1 100 ? 3.169 7.592 -3.659 1.00 89.75 100 THR A C 1
ATOM 754 O O . THR A 1 100 ? 3.752 7.688 -4.738 1.00 89.75 100 THR A O 1
ATOM 757 N N . ALA A 1 101 ? 3.715 7.030 -2.584 1.00 92.00 101 ALA A N 1
ATOM 758 C CA . ALA A 1 101 ? 4.993 6.337 -2.606 1.00 92.00 101 ALA A CA 1
ATOM 759 C C . ALA A 1 101 ? 4.805 4.871 -2.217 1.00 92.00 101 ALA A C 1
ATOM 761 O O . ALA A 1 101 ? 4.042 4.555 -1.305 1.00 92.00 101 ALA A O 1
ATOM 762 N N . TYR A 1 102 ? 5.533 4.002 -2.903 1.00 93.88 102 TYR A N 1
ATOM 763 C CA . TYR A 1 102 ? 5.537 2.562 -2.701 1.00 93.88 102 TYR A CA 1
ATOM 764 C C . TYR A 1 102 ? 6.869 2.164 -2.083 1.00 93.88 102 TYR A C 1
ATOM 766 O O . TYR A 1 102 ? 7.924 2.595 -2.555 1.00 93.88 102 TYR A O 1
ATOM 774 N N . PHE A 1 103 ? 6.812 1.342 -1.037 1.00 93.69 103 PHE A N 1
ATOM 775 C CA . PHE A 1 103 ? 7.983 0.889 -0.297 1.00 93.69 103 PHE A CA 1
ATOM 776 C C . PHE A 1 103 ? 8.074 -0.631 -0.326 1.00 93.69 103 PHE A C 1
ATOM 778 O O . PHE A 1 103 ? 7.109 -1.326 -0.014 1.00 93.69 103 PHE A O 1
ATOM 785 N N . THR A 1 104 ? 9.259 -1.154 -0.634 1.00 92.94 104 THR A N 1
ATOM 786 C CA . THR A 1 104 ? 9.565 -2.578 -0.471 1.00 92.94 104 THR A CA 1
ATOM 787 C C . THR A 1 104 ? 10.786 -2.735 0.412 1.00 92.94 104 THR A C 1
ATOM 789 O O . THR A 1 104 ? 11.866 -2.250 0.074 1.00 92.94 104 THR A O 1
ATOM 792 N N . ILE A 1 105 ? 10.622 -3.427 1.538 1.00 91.62 105 ILE A N 1
ATOM 793 C CA . ILE A 1 105 ? 11.688 -3.662 2.511 1.00 91.62 105 ILE A CA 1
ATOM 794 C C . ILE A 1 105 ? 12.093 -5.133 2.439 1.00 91.62 105 ILE A C 1
ATOM 796 O O . ILE A 1 105 ? 11.315 -6.015 2.792 1.00 91.62 105 ILE A O 1
ATOM 800 N N . ALA A 1 106 ? 13.321 -5.387 2.000 1.00 89.12 106 ALA A N 1
ATOM 801 C CA . ALA A 1 106 ? 13.957 -6.692 2.080 1.00 89.12 106 ALA A CA 1
ATOM 802 C C . ALA A 1 106 ? 14.794 -6.752 3.362 1.00 89.12 106 ALA A C 1
ATOM 804 O O . ALA A 1 106 ? 15.808 -6.057 3.484 1.00 89.12 106 ALA A O 1
ATOM 805 N N . LEU A 1 107 ? 14.348 -7.561 4.323 1.00 86.56 107 LEU A N 1
ATOM 806 C CA . LEU A 1 107 ? 15.075 -7.815 5.563 1.00 86.56 107 LEU A CA 1
ATOM 807 C C . LEU A 1 107 ? 16.033 -8.998 5.361 1.00 86.56 107 LEU A C 1
ATOM 809 O O . LEU A 1 107 ? 15.607 -10.022 4.821 1.00 86.56 107 LEU A O 1
ATOM 813 N N . PRO A 1 108 ? 17.302 -8.893 5.790 1.00 80.00 108 PRO A N 1
ATOM 814 C CA . PRO A 1 108 ? 18.215 -10.022 5.758 1.00 80.00 108 PRO A CA 1
ATOM 815 C C . PRO A 1 108 ? 17.727 -11.066 6.762 1.00 80.00 108 PRO A C 1
ATOM 817 O O . PRO A 1 108 ? 17.529 -10.771 7.943 1.00 80.00 108 PRO A O 1
ATOM 820 N N . VAL A 1 109 ? 17.505 -12.292 6.296 1.00 75.56 109 VAL A N 1
ATOM 821 C CA . VAL A 1 109 ? 17.178 -13.410 7.183 1.00 75.56 109 VAL A CA 1
ATOM 822 C C . VAL A 1 109 ? 18.501 -14.005 7.640 1.00 75.56 109 VAL A C 1
ATOM 824 O O . VAL A 1 109 ? 19.180 -14.692 6.881 1.00 75.56 109 VAL A O 1
ATOM 827 N N . ALA A 1 110 ? 18.899 -13.702 8.874 1.00 61.44 110 ALA A N 1
ATOM 828 C CA . ALA A 1 110 ? 20.143 -14.206 9.435 1.00 61.44 110 ALA A CA 1
ATOM 829 C C . ALA A 1 110 ? 20.070 -15.730 9.629 1.00 61.44 110 ALA A C 1
ATOM 831 O O . ALA A 1 110 ? 19.492 -16.191 10.605 1.00 61.44 110 ALA A O 1
ATOM 832 N N . GLY A 1 111 ? 20.688 -16.488 8.716 1.00 55.06 111 GLY A N 1
ATOM 833 C CA . GLY A 1 111 ? 21.006 -17.910 8.874 1.00 55.06 111 GLY A CA 1
ATOM 834 C C . GLY A 1 111 ? 19.808 -18.867 8.955 1.00 55.06 111 GLY A C 1
ATOM 835 O O . GLY A 1 111 ? 18.751 -18.595 9.511 1.00 55.06 111 GLY A O 1
ATOM 836 N N . GLN A 1 112 ? 19.993 -20.070 8.426 1.00 45.25 112 GLN A N 1
ATOM 837 C CA . GLN A 1 112 ? 19.043 -21.187 8.457 1.00 45.25 112 GLN A CA 1
ATOM 838 C C . GLN A 1 112 ? 18.817 -21.807 9.858 1.00 45.25 112 GLN A C 1
ATOM 840 O O . GLN A 1 112 ? 18.475 -22.980 9.955 1.00 45.25 112 GLN A O 1
ATOM 845 N N . ASP A 1 113 ? 18.922 -21.017 10.929 1.00 45.06 113 ASP A N 1
ATOM 846 C CA . ASP A 1 113 ? 18.462 -21.365 12.283 1.00 45.06 113 ASP A CA 1
ATOM 847 C C . ASP A 1 113 ? 17.102 -20.717 12.614 1.00 45.06 113 ASP A C 1
ATOM 849 O O . ASP A 1 113 ? 16.589 -20.844 13.721 1.00 45.06 113 ASP A O 1
ATOM 853 N N . ALA A 1 114 ? 16.430 -20.119 11.621 1.00 48.03 114 ALA A N 1
ATOM 854 C CA . ALA A 1 114 ? 15.006 -19.766 11.687 1.00 48.03 114 ALA A CA 1
ATOM 855 C C . ALA A 1 114 ? 14.066 -20.998 11.662 1.00 48.03 114 ALA A C 1
ATOM 857 O O . ALA A 1 114 ? 12.857 -20.871 11.456 1.00 48.03 114 ALA A O 1
ATOM 858 N N . ARG A 1 115 ? 14.589 -22.215 11.880 1.00 43.72 115 ARG A N 1
ATOM 859 C CA . ARG A 1 115 ? 13.773 -23.338 12.346 1.00 43.72 115 ARG A CA 1
ATOM 860 C C . ARG A 1 115 ? 13.491 -2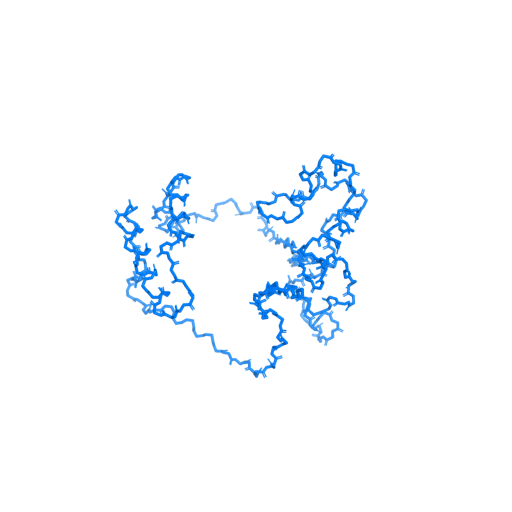3.116 13.827 1.00 43.72 115 ARG A C 1
ATOM 862 O O . ARG A 1 115 ? 14.261 -23.528 14.682 1.00 43.72 115 ARG A O 1
ATOM 869 N N . SER A 1 116 ? 12.328 -22.537 14.103 1.00 45.12 116 SER A N 1
ATOM 870 C CA . SER A 1 116 ? 11.705 -22.597 15.421 1.00 45.12 116 SER A CA 1
ATOM 871 C C . SER A 1 116 ? 12.538 -21.948 16.536 1.00 45.12 116 SER A C 1
ATOM 873 O O . SER A 1 116 ? 12.839 -22.589 17.545 1.00 45.12 116 SER A O 1
ATOM 875 N N . THR A 1 117 ? 12.801 -20.640 16.450 1.00 44.09 117 THR A N 1
ATOM 876 C CA . THR A 1 117 ? 12.698 -19.855 17.687 1.00 44.09 117 THR A CA 1
ATOM 877 C C . THR A 1 117 ? 11.252 -19.985 18.129 1.00 44.09 117 THR A C 1
ATOM 879 O O . THR A 1 117 ? 10.331 -19.481 17.491 1.00 44.09 117 THR A O 1
ATOM 882 N N . ALA A 1 118 ? 11.083 -20.845 19.128 1.00 46.00 118 ALA A N 1
ATOM 883 C CA . ALA A 1 118 ? 9.822 -21.340 19.613 1.00 46.00 118 ALA A CA 1
ATOM 884 C C . ALA A 1 118 ? 8.779 -20.224 19.684 1.00 46.00 118 ALA A C 1
ATOM 886 O O . ALA A 1 118 ? 9.028 -19.148 20.233 1.00 46.00 118 AL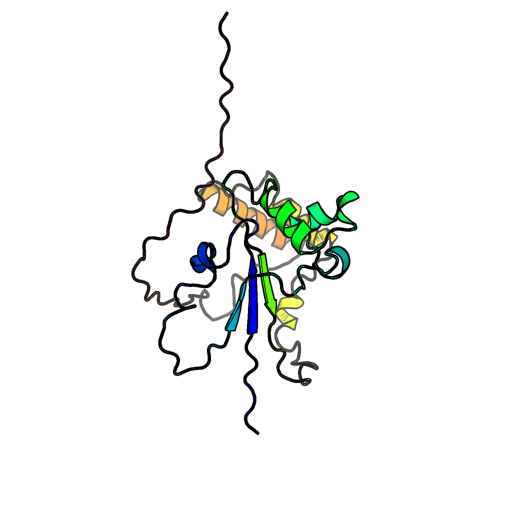A A O 1
ATOM 887 N N . ALA A 1 119 ? 7.578 -20.554 19.222 1.00 45.81 119 ALA A N 1
ATOM 888 C CA . ALA A 1 119 ? 6.318 -19.980 19.667 1.00 45.81 119 ALA A CA 1
ATOM 889 C C . ALA A 1 119 ? 6.116 -20.201 21.190 1.00 45.81 119 ALA A C 1
ATOM 891 O O . ALA A 1 119 ? 5.072 -20.665 21.621 1.00 45.81 119 ALA A O 1
ATOM 892 N N . GLY A 1 120 ? 7.145 -19.952 22.005 1.00 43.75 120 GLY A N 1
ATOM 893 C CA . GLY A 1 120 ? 7.183 -20.238 23.434 1.00 43.75 120 GLY A CA 1
ATOM 894 C C . GLY A 1 120 ? 6.525 -19.148 24.267 1.00 43.75 120 GLY A C 1
ATOM 895 O O . GLY A 1 120 ? 5.919 -19.474 25.273 1.00 43.75 120 GLY A O 1
ATOM 896 N N . ASP A 1 121 ? 6.549 -17.893 23.801 1.00 44.12 121 ASP A N 1
ATOM 897 C CA . ASP A 1 121 ? 5.907 -16.771 24.509 1.00 44.12 121 ASP A CA 1
ATOM 898 C C . ASP A 1 121 ? 4.897 -15.987 23.650 1.00 44.12 121 ASP A C 1
ATOM 900 O O . ASP A 1 121 ? 3.981 -15.366 24.188 1.00 44.12 121 ASP A O 1
ATOM 904 N N . ALA A 1 122 ? 4.982 -16.068 22.316 1.00 46.44 122 ALA A N 1
ATOM 905 C CA . ALA A 1 122 ? 3.976 -15.490 21.416 1.00 46.44 122 ALA A CA 1
ATOM 906 C C . ALA A 1 122 ? 2.698 -16.345 21.311 1.00 46.44 122 ALA A C 1
ATOM 908 O O . ALA A 1 122 ? 1.656 -15.833 20.912 1.00 46.44 122 ALA A O 1
ATOM 909 N N . ALA A 1 123 ? 2.746 -17.628 21.692 1.00 45.41 123 ALA A N 1
ATOM 910 C CA . ALA A 1 123 ? 1.564 -18.490 21.682 1.00 45.41 123 ALA A CA 1
ATOM 911 C C . ALA A 1 123 ? 0.479 -17.988 22.648 1.00 45.41 123 ALA A C 1
ATOM 913 O O . ALA A 1 123 ? -0.690 -17.996 22.292 1.00 45.41 123 ALA A O 1
ATOM 914 N N . SER A 1 124 ? 0.840 -17.436 23.815 1.00 44.81 124 SER A N 1
ATOM 915 C CA . SER A 1 124 ? -0.170 -16.986 24.790 1.00 44.81 124 SER A CA 1
ATOM 916 C C . SER A 1 124 ? -0.970 -15.752 24.344 1.00 44.81 124 SER A C 1
ATOM 918 O O . SER A 1 124 ? -2.119 -15.587 24.749 1.00 44.81 124 SER A O 1
ATOM 920 N N . THR A 1 125 ? -0.392 -14.898 23.488 1.00 47.78 125 THR A N 1
ATOM 921 C CA . THR A 1 125 ? -1.093 -13.760 22.863 1.00 47.78 125 THR A CA 1
ATOM 922 C C . THR A 1 125 ? -1.741 -14.135 21.533 1.00 47.78 125 THR A C 1
ATOM 924 O O . THR A 1 125 ? -2.751 -13.538 21.184 1.00 47.78 125 THR A O 1
ATOM 927 N N . ALA A 1 126 ? -1.214 -15.134 20.817 1.00 49.25 126 ALA A N 1
ATOM 928 C CA . ALA A 1 126 ? -1.825 -15.666 19.597 1.00 49.25 126 ALA A CA 1
ATOM 929 C C . ALA A 1 126 ? -3.032 -16.588 19.869 1.00 49.25 126 ALA A C 1
ATOM 931 O O . ALA A 1 126 ? -3.882 -16.743 18.999 1.00 49.25 126 ALA A O 1
ATOM 932 N N . GLU A 1 127 ? -3.125 -17.194 21.057 1.00 50.03 127 GLU A N 1
ATOM 933 C CA . GLU A 1 127 ? -4.245 -18.065 21.445 1.00 50.03 127 GLU A CA 1
ATOM 934 C C . GLU A 1 127 ? -5.474 -17.287 21.950 1.00 50.03 127 GLU A C 1
ATOM 936 O O . GLU A 1 127 ? -6.594 -17.795 21.877 1.00 50.03 127 GLU A O 1
ATOM 941 N N . GLN A 1 128 ? -5.308 -16.044 22.423 1.00 52.12 128 GLN A N 1
ATOM 942 C CA . GLN A 1 128 ? -6.443 -15.161 22.708 1.00 52.12 128 GLN A CA 1
ATOM 943 C C . GLN A 1 128 ? -6.943 -14.528 21.407 1.00 52.12 128 GLN A C 1
ATOM 945 O O . GLN A 1 128 ? -6.356 -13.574 20.909 1.00 52.12 128 GLN A O 1
ATOM 950 N N . GLY A 1 129 ? -8.056 -15.035 20.876 1.00 56.97 129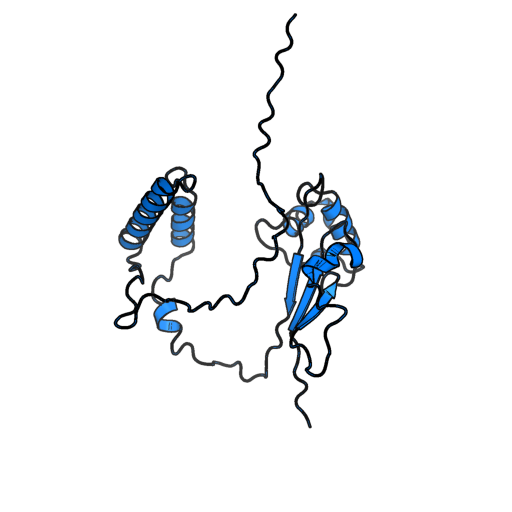 GLY A N 1
ATOM 951 C CA . GLY A 1 129 ? -8.697 -14.443 19.700 1.00 56.97 129 GLY A CA 1
ATOM 952 C C . GLY A 1 129 ? -8.203 -15.008 18.371 1.00 56.97 129 GLY A C 1
ATOM 953 O O . GLY A 1 129 ? -8.000 -14.253 17.422 1.00 56.97 129 GLY A O 1
ATOM 954 N N . LEU A 1 130 ? -8.057 -16.336 18.278 1.00 70.44 130 LEU A N 1
ATOM 955 C CA . LEU A 1 130 ? -8.116 -17.022 16.986 1.00 70.44 130 LEU A CA 1
ATOM 956 C C . LEU A 1 130 ? -9.516 -16.826 16.401 1.00 70.44 130 LEU A C 1
ATOM 958 O O . LEU A 1 130 ? -10.424 -17.615 16.644 1.00 70.44 130 LEU A O 1
ATOM 962 N N . LEU A 1 131 ? -9.680 -15.729 15.676 1.00 78.31 131 LEU A N 1
ATOM 963 C CA . LEU A 1 131 ? -10.904 -15.398 14.971 1.00 78.31 131 LEU A CA 1
ATOM 964 C C . LEU A 1 131 ? -10.928 -16.164 13.652 1.00 78.31 131 LEU A C 1
ATOM 966 O O . LEU A 1 131 ? -9.943 -16.192 12.907 1.00 78.31 131 LEU A O 1
ATOM 970 N N . SER A 1 132 ? -12.068 -16.765 13.347 1.00 86.06 132 SER A N 1
ATOM 971 C CA . SER A 1 132 ? -12.384 -17.157 11.980 1.00 86.06 132 SER A CA 1
ATOM 972 C C . SER A 1 132 ? -12.458 -15.921 11.076 1.00 86.06 132 SER A C 1
ATOM 974 O O . SER A 1 132 ? -12.601 -14.788 11.540 1.00 86.06 132 SER A O 1
ATOM 976 N N . PHE A 1 133 ? -12.365 -16.140 9.764 1.00 82.62 133 PHE A N 1
ATOM 977 C CA . PHE A 1 133 ? -12.468 -15.060 8.783 1.00 82.62 133 PHE A CA 1
ATOM 978 C C . PHE A 1 133 ? -13.789 -14.283 8.932 1.00 82.62 133 PHE A C 1
ATOM 980 O O . PHE A 1 133 ? -13.777 -13.059 8.952 1.00 82.62 133 PHE A O 1
ATOM 987 N N . ASP A 1 134 ? -14.901 -14.988 9.160 1.00 87.56 134 ASP A N 1
ATOM 988 C CA . ASP A 1 134 ? -16.219 -14.374 9.358 1.00 87.56 134 ASP A CA 1
ATOM 989 C C . ASP A 1 134 ? -16.284 -13.522 10.636 1.00 87.56 134 ASP A C 1
ATOM 991 O O . ASP A 1 134 ? -16.919 -12.469 10.659 1.00 87.56 134 ASP A O 1
ATOM 995 N N . GLU A 1 135 ? -15.634 -13.962 11.715 1.00 88.38 135 GLU A N 1
ATOM 996 C CA . GLU A 1 135 ? -15.567 -13.198 12.966 1.00 88.38 135 GLU A CA 1
ATOM 997 C C . GLU A 1 135 ? -14.680 -11.956 12.812 1.00 88.38 135 GLU A C 1
ATOM 999 O O . GLU A 1 135 ? -15.032 -10.880 13.297 1.00 88.38 135 GLU A O 1
ATOM 1004 N N . TYR A 1 136 ? -13.564 -12.072 12.087 1.00 87.00 136 TYR A N 1
ATOM 1005 C CA . TYR A 1 136 ? -12.726 -10.928 11.730 1.00 87.00 136 TYR A CA 1
ATOM 1006 C C . TYR A 1 136 ? -13.497 -9.907 10.881 1.00 87.00 136 TYR A C 1
ATOM 1008 O O . TYR A 1 136 ? -13.483 -8.714 11.191 1.00 87.00 136 TYR A O 1
ATOM 1016 N N . ASP A 1 137 ? -14.245 -10.366 9.878 1.00 88.12 137 ASP A N 1
ATOM 1017 C CA . ASP A 1 137 ? -15.090 -9.506 9.050 1.00 88.12 137 ASP A CA 1
ATOM 1018 C C . ASP A 1 137 ? -16.176 -8.811 9.878 1.00 88.12 137 ASP A C 1
ATOM 1020 O O . ASP A 1 137 ? -16.405 -7.612 9.712 1.00 88.12 137 ASP A O 1
ATOM 1024 N N . GLN A 1 138 ? -16.807 -9.508 10.829 1.00 88.94 138 GLN A N 1
ATOM 1025 C CA . GLN A 1 138 ? -17.767 -8.887 11.750 1.00 88.94 138 GLN A CA 1
ATOM 1026 C C . GLN A 1 138 ? -17.125 -7.774 12.587 1.00 88.94 138 GLN A C 1
ATOM 1028 O O . GLN A 1 138 ? -17.729 -6.713 12.763 1.00 88.94 138 GLN A O 1
ATOM 1033 N N . ILE A 1 139 ? -15.893 -7.976 13.060 1.00 89.31 139 ILE A N 1
ATOM 1034 C CA . ILE A 1 139 ? -15.139 -6.934 13.766 1.00 89.31 139 ILE A CA 1
ATOM 1035 C C . ILE A 1 139 ? -14.899 -5.727 12.861 1.00 89.31 139 ILE A C 1
ATOM 1037 O O . ILE A 1 139 ? -15.131 -4.596 13.295 1.00 89.31 139 ILE A O 1
ATOM 1041 N N . LEU A 1 140 ? -14.479 -5.943 11.613 1.00 89.50 140 LEU A N 1
ATOM 1042 C CA . LEU A 1 140 ? -14.276 -4.855 10.655 1.00 89.50 140 LEU A CA 1
ATOM 1043 C C . LEU A 1 140 ? -15.582 -4.106 10.362 1.00 89.50 140 LEU A C 1
ATOM 1045 O O . LEU A 1 140 ? -15.591 -2.876 10.370 1.00 89.50 140 LEU A O 1
ATOM 1049 N N . VAL A 1 141 ? -16.691 -4.822 10.166 1.00 89.88 141 VAL A N 1
ATOM 1050 C CA . VAL A 1 141 ? -18.016 -4.227 9.925 1.00 89.88 141 VAL A CA 1
ATOM 1051 C C . VAL A 1 141 ? -18.451 -3.349 11.093 1.00 89.88 141 VAL A C 1
ATOM 1053 O O . VAL A 1 141 ? -18.990 -2.266 10.870 1.00 89.88 141 VAL A O 1
ATOM 1056 N N . VAL A 1 142 ? -18.212 -3.774 12.334 1.00 90.50 142 VAL A N 1
ATOM 1057 C CA . VAL A 1 142 ? -18.543 -2.961 13.511 1.00 90.50 142 VAL A CA 1
ATOM 1058 C C . VAL A 1 142 ? -17.605 -1.761 13.634 1.00 90.50 142 VAL A C 1
ATOM 1060 O O . VAL A 1 142 ? -18.078 -0.652 13.877 1.00 90.50 142 VAL A O 1
ATOM 1063 N N . LEU A 1 143 ? -16.298 -1.947 13.424 1.00 90.19 143 LEU A N 1
ATOM 1064 C CA . LEU A 1 143 ? -15.298 -0.880 13.536 1.00 90.19 143 LEU A CA 1
ATOM 1065 C C . LEU A 1 143 ? -15.491 0.230 12.493 1.00 90.19 143 LEU A C 1
ATOM 1067 O O . LEU A 1 143 ? -15.354 1.410 12.814 1.00 90.19 143 LEU A O 1
ATOM 1071 N N . PHE A 1 144 ? -15.814 -0.146 11.256 1.00 87.12 144 PHE A N 1
ATOM 1072 C CA . PHE A 1 144 ? -16.021 0.775 10.134 1.00 87.12 144 PHE A CA 1
ATOM 1073 C C . PHE A 1 144 ? -17.500 1.076 9.858 1.00 87.12 144 PHE A C 1
ATOM 1075 O O . PHE A 1 144 ? -17.832 1.767 8.893 1.00 87.12 144 PHE A O 1
ATOM 1082 N N . GLY A 1 145 ? -18.403 0.568 10.696 1.00 86.31 145 GLY A N 1
ATOM 1083 C CA . GLY A 1 145 ? -19.835 0.790 10.567 1.00 86.31 145 GLY A CA 1
ATOM 1084 C C . GLY A 1 145 ? -20.236 2.228 10.899 1.00 86.31 145 GLY A C 1
ATOM 1085 O O . GLY A 1 145 ? -19.598 2.914 11.693 1.00 86.31 145 GLY A O 1
ATOM 1086 N N . HIS A 1 146 ? -21.372 2.673 10.354 1.00 80.38 146 HIS A N 1
ATOM 1087 C CA . HIS A 1 146 ? -21.921 4.018 10.591 1.00 80.38 146 HIS A CA 1
ATOM 1088 C C . HIS A 1 146 ? -22.272 4.327 12.060 1.00 80.38 146 HIS A C 1
ATOM 1090 O O . HIS A 1 146 ? -22.585 5.471 12.379 1.00 80.38 146 HIS A O 1
ATOM 1096 N N . GLY A 1 147 ? -22.259 3.320 12.940 1.00 85.12 147 GLY A N 1
ATOM 1097 C CA . GLY A 1 147 ? -22.465 3.489 14.379 1.00 85.12 147 GLY A CA 1
ATOM 1098 C C . GLY A 1 147 ? -21.236 4.010 15.130 1.00 85.12 147 GLY A C 1
ATOM 1099 O O . GLY A 1 147 ? -21.383 4.445 16.269 1.00 85.12 147 GLY A O 1
ATOM 1100 N N . MET A 1 148 ? -20.052 3.990 14.509 1.00 91.19 148 MET A N 1
ATOM 1101 C CA . MET A 1 148 ? -18.825 4.521 15.096 1.00 91.19 148 MET A CA 1
ATOM 1102 C C . MET A 1 148 ? -18.581 5.955 14.623 1.00 91.19 148 MET A C 1
ATOM 1104 O O . MET A 1 148 ? -18.522 6.238 13.428 1.00 91.19 148 MET A O 1
ATOM 1108 N N . ASP A 1 149 ? -18.394 6.864 15.574 1.00 93.75 149 ASP A N 1
ATOM 1109 C CA . ASP A 1 149 ? -17.989 8.247 15.339 1.00 93.75 149 ASP A CA 1
ATOM 1110 C C . ASP A 1 149 ? -16.575 8.486 15.878 1.00 93.75 149 ASP A C 1
ATOM 1112 O O . ASP A 1 149 ? -16.325 8.360 17.076 1.00 93.75 149 ASP A O 1
ATOM 1116 N N . PHE A 1 150 ? -15.657 8.865 14.991 1.00 93.62 150 PHE A N 1
ATOM 1117 C CA . PHE A 1 150 ? -14.293 9.285 15.329 1.00 93.62 150 PHE A CA 1
ATOM 1118 C C . PHE A 1 150 ? -14.012 10.742 14.921 1.00 93.62 150 PHE A C 1
ATOM 1120 O O . PHE A 1 150 ? -12.860 11.173 14.903 1.00 93.62 150 PHE A O 1
ATOM 1127 N N . SER A 1 151 ? -15.049 11.516 14.584 1.00 93.50 151 SER A N 1
ATOM 1128 C CA . SER A 1 151 ? -14.917 12.919 14.161 1.00 93.50 151 SER A CA 1
ATOM 1129 C C . SER A 1 151 ? -14.701 13.895 15.325 1.00 93.50 151 SER A C 1
ATOM 1131 O O . SER A 1 151 ? -14.194 14.999 15.124 1.00 93.50 151 SER A O 1
ATOM 1133 N N . SER A 1 152 ? -15.057 13.488 16.546 1.00 94.56 152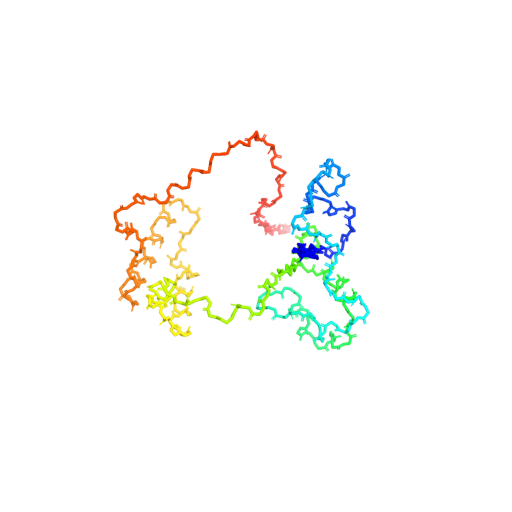 SER A N 1
ATOM 1134 C CA . SER A 1 152 ? -14.885 14.258 17.781 1.00 94.56 152 SER A CA 1
ATOM 1135 C C . SER A 1 152 ? -14.185 13.429 18.855 1.00 94.56 152 SER A C 1
ATOM 1137 O O . SER A 1 152 ? -14.168 12.198 18.801 1.00 94.56 152 SER A O 1
ATOM 1139 N N . ARG A 1 153 ? -13.614 14.095 19.865 1.00 93.19 153 ARG A N 1
ATOM 1140 C CA . ARG A 1 153 ? -12.981 13.405 20.998 1.00 93.19 153 ARG A CA 1
ATOM 1141 C C . ARG A 1 153 ? -14.004 12.567 21.761 1.00 93.19 153 ARG A C 1
ATOM 1143 O O . ARG A 1 153 ? -13.729 11.420 22.100 1.00 93.19 153 ARG A O 1
ATOM 1150 N N . GLU A 1 154 ? -15.163 13.148 22.043 1.00 94.50 154 GLU A N 1
ATOM 1151 C CA . GLU A 1 154 ? -16.248 12.511 22.784 1.00 94.50 154 GLU A CA 1
ATOM 1152 C C . GLU A 1 154 ? -16.812 11.318 22.003 1.00 94.50 154 GLU A C 1
ATOM 1154 O O . GLU A 1 154 ? -16.969 10.241 22.581 1.00 94.50 154 GLU A O 1
ATOM 1159 N N . GLY A 1 155 ? -17.017 11.483 20.691 1.00 93.19 155 GLY A N 1
ATOM 1160 C CA . GLY A 1 155 ? -17.391 10.403 19.778 1.00 93.19 155 GLY A CA 1
ATOM 1161 C C . GLY A 1 155 ? -16.361 9.281 19.792 1.00 93.19 155 GLY A C 1
ATOM 1162 O O . GLY A 1 155 ? -16.713 8.140 20.070 1.00 93.19 155 GLY A O 1
ATOM 1163 N N . ALA A 1 156 ? -15.074 9.598 19.616 1.00 93.12 156 ALA A N 1
ATOM 1164 C CA . ALA A 1 156 ? -14.014 8.592 19.599 1.00 93.12 156 ALA A CA 1
ATOM 1165 C C . ALA A 1 156 ? -13.956 7.790 20.909 1.00 93.12 156 ALA A C 1
ATOM 1167 O O . ALA A 1 156 ? -13.770 6.573 20.881 1.00 93.12 156 ALA A O 1
ATOM 1168 N N . VAL A 1 157 ? -14.151 8.449 22.060 1.00 91.56 157 VAL A N 1
ATOM 1169 C CA . VAL A 1 157 ? -14.220 7.777 23.367 1.00 91.56 157 VAL A CA 1
ATOM 1170 C C . VAL A 1 157 ? -15.441 6.858 23.450 1.00 91.56 157 VAL A C 1
ATOM 1172 O O . VAL A 1 157 ? -15.303 5.724 23.909 1.00 91.56 157 VAL A O 1
ATOM 1175 N N . ALA A 1 158 ? -16.619 7.321 23.028 1.00 92.31 158 ALA A N 1
ATOM 1176 C CA . ALA A 1 158 ? -17.843 6.520 23.052 1.00 92.31 158 ALA A CA 1
ATOM 1177 C C . ALA A 1 158 ? -17.754 5.308 22.106 1.00 92.31 158 ALA A C 1
ATOM 1179 O O . ALA A 1 158 ? -18.003 4.185 22.537 1.00 92.31 158 ALA A O 1
ATOM 1180 N N . SER A 1 159 ? -17.309 5.520 20.868 1.00 93.94 159 SER A N 1
ATOM 1181 C CA . SER A 1 159 ? -17.103 4.485 19.848 1.00 93.94 159 SER A CA 1
ATOM 1182 C C . SER A 1 159 ? -16.077 3.445 20.291 1.00 93.94 159 SER A C 1
ATOM 1184 O O . SER A 1 159 ? -16.316 2.248 20.172 1.00 93.94 159 SER A O 1
ATOM 1186 N N . SER A 1 160 ? -14.964 3.884 20.892 1.00 92.19 160 SER A N 1
ATOM 1187 C CA . SER A 1 160 ? -13.953 2.961 21.428 1.00 92.19 160 SER A CA 1
ATOM 1188 C C . SER A 1 160 ? -14.522 2.082 22.545 1.00 92.19 160 SER A C 1
ATOM 1190 O O . SER A 1 160 ? -14.210 0.896 22.598 1.00 92.19 160 SER A O 1
ATOM 1192 N N . LYS A 1 161 ? -15.366 2.634 23.432 1.00 91.06 161 LYS A N 1
ATOM 1193 C CA . LYS A 1 161 ? -16.032 1.848 24.486 1.00 91.06 161 LYS A CA 1
ATOM 1194 C C . LYS A 1 161 ? -17.002 0.831 23.899 1.00 91.06 161 LYS A C 1
ATOM 1196 O O . LYS A 1 161 ? -16.907 -0.338 24.246 1.00 91.06 161 LYS A O 1
ATOM 1201 N N . LEU A 1 162 ? -17.861 1.265 22.978 1.00 91.44 162 LEU A N 1
ATOM 1202 C CA . LEU A 1 162 ? -18.832 0.396 22.313 1.00 91.44 162 LEU A CA 1
ATOM 1203 C C . LEU A 1 162 ? -18.138 -0.747 21.562 1.00 91.44 162 LEU A C 1
ATOM 1205 O O . LEU A 1 162 ? -18.567 -1.894 21.638 1.00 91.44 162 LEU A O 1
ATOM 1209 N N . PHE A 1 163 ? -17.029 -0.451 20.884 1.00 92.62 163 PHE A N 1
ATOM 1210 C CA . PHE A 1 163 ? -16.220 -1.464 20.215 1.00 92.62 163 PHE A CA 1
ATOM 1211 C C . PHE A 1 163 ? -15.606 -2.464 21.204 1.00 92.62 163 PHE A C 1
ATOM 1213 O O . PHE A 1 163 ? -15.654 -3.669 20.967 1.00 92.62 163 PHE A O 1
ATOM 1220 N N . LEU A 1 164 ? -15.054 -1.987 22.325 1.00 89.75 164 LEU A N 1
ATOM 1221 C CA . LEU A 1 164 ? -14.486 -2.859 23.358 1.00 89.75 164 LEU A CA 1
ATOM 1222 C C . LEU A 1 164 ? -15.542 -3.765 23.998 1.00 89.75 164 LEU A C 1
ATOM 1224 O O . LEU A 1 164 ? -15.250 -4.936 24.231 1.00 89.75 164 LEU A O 1
ATOM 1228 N N . GLU A 1 165 ? -16.734 -3.236 24.270 1.00 90.00 165 GLU A N 1
ATOM 1229 C CA . GLU A 1 165 ? -17.878 -4.007 24.770 1.00 90.00 165 GLU A CA 1
ATOM 1230 C C . GLU A 1 165 ? -18.274 -5.087 23.757 1.00 90.00 165 GLU A C 1
ATOM 1232 O O . GLU A 1 165 ? -18.294 -6.263 24.102 1.00 90.00 165 GLU A O 1
ATOM 1237 N N . PHE A 1 166 ? -18.446 -4.729 22.479 1.00 90.12 166 PHE A N 1
ATOM 1238 C CA . PHE A 1 166 ? -18.747 -5.690 21.414 1.00 90.12 166 PHE A CA 1
ATOM 1239 C C . PHE A 1 166 ? -17.711 -6.820 21.320 1.00 90.12 166 PHE A C 1
ATOM 1241 O O . PHE A 1 166 ? -18.084 -7.992 21.250 1.00 90.12 166 PHE A O 1
ATOM 1248 N N . VAL A 1 167 ? -16.418 -6.485 21.329 1.00 88.31 167 VAL A N 1
ATOM 1249 C CA . VAL A 1 167 ? -15.337 -7.474 21.211 1.00 88.31 167 VAL A CA 1
ATOM 1250 C C . VAL A 1 167 ? -15.297 -8.412 22.424 1.00 88.31 167 VAL A C 1
ATOM 1252 O O . VAL A 1 167 ? -15.111 -9.622 22.263 1.00 88.31 167 VAL A O 1
ATOM 1255 N N . GLN A 1 168 ? -15.504 -7.872 23.628 1.00 86.88 168 GLN A N 1
ATOM 1256 C CA . GLN A 1 168 ? -15.553 -8.661 24.861 1.00 86.88 168 GLN A CA 1
ATOM 1257 C C . GLN A 1 168 ? -16.774 -9.578 24.898 1.00 86.88 168 GLN A C 1
ATOM 1259 O O . GLN A 1 168 ? -16.626 -10.765 25.189 1.00 86.88 168 GLN A O 1
ATOM 1264 N N . ASP A 1 169 ? -17.949 -9.048 24.570 1.00 87.62 169 ASP A N 1
ATOM 1265 C CA . ASP A 1 169 ? -19.213 -9.774 24.673 1.00 87.62 169 ASP A CA 1
ATOM 1266 C C . ASP A 1 169 ? -19.354 -10.839 23.578 1.00 87.62 169 ASP A C 1
ATOM 1268 O O . ASP A 1 169 ? -19.872 -11.925 23.836 1.00 87.62 169 ASP A O 1
ATOM 1272 N N . THR A 1 170 ? -18.867 -10.556 22.366 1.00 87.50 170 THR A N 1
ATOM 1273 C CA . THR A 1 170 ? -19.058 -11.437 21.201 1.00 87.50 170 THR A CA 1
ATOM 1274 C C . THR A 1 170 ? -17.978 -12.507 21.109 1.00 87.50 170 THR A C 1
ATOM 1276 O O . THR A 1 170 ? -18.285 -13.672 20.870 1.00 87.50 170 THR A O 1
ATOM 1279 N N . PHE A 1 171 ? -16.713 -12.141 21.332 1.00 85.06 171 PHE A N 1
ATOM 1280 C CA . PHE A 1 171 ? -15.578 -13.041 21.089 1.00 85.06 171 PHE A CA 1
ATOM 1281 C C . PHE A 1 171 ? -14.879 -13.491 22.371 1.00 85.06 171 PHE A C 1
ATOM 1283 O O . PHE A 1 171 ? -13.879 -14.205 22.310 1.00 85.06 171 PHE A O 1
ATOM 1290 N N . SER A 1 172 ? -15.361 -13.068 23.549 1.00 81.50 172 SER A N 1
ATOM 1291 C CA . SER A 1 172 ? -14.691 -13.315 24.837 1.00 81.50 172 SER A CA 1
ATOM 1292 C C . SER A 1 172 ? -13.227 -12.843 24.863 1.00 81.50 172 SER A C 1
ATOM 1294 O O . SER A 1 172 ? -12.434 -13.287 25.701 1.00 81.50 172 SER A O 1
ATOM 1296 N N . ILE A 1 173 ? -12.858 -11.926 23.961 1.00 76.56 173 ILE A N 1
ATOM 1297 C CA . ILE A 1 173 ? -11.527 -11.331 23.907 1.00 76.56 173 ILE A CA 1
ATOM 1298 C C . ILE A 1 173 ? -11.473 -10.290 25.016 1.00 76.56 173 ILE A C 1
ATOM 1300 O O . ILE A 1 173 ? -12.045 -9.203 24.927 1.00 76.56 173 ILE A O 1
ATOM 1304 N N . LYS A 1 174 ? -10.793 -10.640 26.107 1.00 70.62 174 LYS A N 1
ATOM 1305 C CA . LYS A 1 174 ? -10.603 -9.725 27.230 1.00 70.62 174 LYS A CA 1
ATOM 1306 C C . LYS A 1 174 ? -9.724 -8.567 26.779 1.00 70.62 174 LYS A C 1
ATOM 1308 O O . LYS A 1 174 ? -8.640 -8.784 26.248 1.00 70.62 174 LYS A O 1
ATOM 1313 N N . SER A 1 175 ? -10.157 -7.337 27.054 1.00 63.22 175 SER A N 1
ATOM 1314 C CA . SER A 1 175 ? -9.294 -6.171 26.879 1.00 63.22 175 SER A CA 1
ATOM 1315 C C . SER A 1 175 ? -8.025 -6.364 27.704 1.00 63.22 175 SER A C 1
ATOM 1317 O O . SER A 1 175 ? -8.071 -6.417 28.936 1.00 63.22 175 SER A O 1
ATOM 1319 N N . THR A 1 176 ? -6.875 -6.428 27.041 1.00 56.28 176 THR A N 1
ATOM 1320 C CA . THR A 1 176 ? -5.556 -6.387 27.678 1.00 56.28 176 THR A CA 1
ATOM 1321 C C . THR A 1 176 ? -5.240 -4.961 28.136 1.00 56.28 176 THR A C 1
ATOM 1323 O O . THR A 1 176 ? -4.212 -4.388 27.797 1.00 56.28 176 THR A O 1
ATOM 1326 N N . THR A 1 177 ? -6.132 -4.353 28.918 1.00 46.34 177 THR A N 1
ATOM 1327 C CA . THR A 1 177 ? -5.826 -3.163 29.726 1.00 46.34 177 THR A CA 1
ATOM 1328 C C . THR A 1 177 ? -5.185 -3.533 31.064 1.00 46.34 177 THR A C 1
ATOM 1330 O O . THR A 1 177 ? -4.804 -2.651 31.827 1.00 46.34 177 THR A O 1
ATOM 1333 N N . ALA A 1 178 ? -4.991 -4.824 31.335 1.00 37.62 178 ALA A N 1
ATOM 1334 C CA . ALA A 1 178 ? -4.229 -5.304 32.474 1.00 37.62 178 ALA A CA 1
ATOM 1335 C C . ALA A 1 178 ? -3.166 -6.306 32.009 1.00 37.62 178 ALA A C 1
ATOM 1337 O O . ALA A 1 178 ? -3.361 -7.517 32.076 1.00 37.62 178 ALA A O 1
ATOM 1338 N N . VAL A 1 179 ? -2.001 -5.791 31.601 1.00 40.91 179 VAL A N 1
ATOM 1339 C CA . VAL A 1 179 ? -0.758 -6.487 31.945 1.00 40.91 179 VAL A CA 1
ATOM 1340 C C . VAL A 1 179 ? -0.760 -6.538 33.468 1.00 40.91 179 VAL A C 1
ATOM 1342 O O . VAL A 1 179 ? -0.630 -5.512 34.141 1.00 40.91 179 VAL A O 1
ATOM 1345 N N . SER A 1 180 ? -1.031 -7.717 34.017 1.00 37.69 180 SER A N 1
ATOM 1346 C CA . SER A 1 180 ? -0.900 -7.968 35.442 1.00 37.69 180 SER A CA 1
ATOM 1347 C C . SER A 1 180 ? 0.472 -7.459 35.904 1.00 37.69 180 SER A C 1
ATOM 1349 O O . SER A 1 180 ? 1.496 -7.873 35.370 1.00 37.69 180 SER A O 1
ATOM 1351 N N . SER A 1 181 ? 0.457 -6.538 36.870 1.00 38.88 181 SER A N 1
ATOM 1352 C CA . SER A 1 181 ? 1.593 -6.078 37.683 1.00 38.88 181 SER A CA 1
ATOM 1353 C C . SER A 1 181 ? 2.727 -5.252 37.049 1.00 38.88 181 SER A C 1
ATOM 1355 O O . SER A 1 181 ? 3.836 -5.289 37.578 1.00 38.88 181 SER A O 1
ATOM 1357 N N . GLY A 1 182 ? 2.499 -4.433 36.017 1.00 34.22 182 GLY A N 1
ATOM 1358 C CA . GLY A 1 182 ? 3.587 -3.563 35.541 1.00 34.22 182 GLY A CA 1
ATOM 1359 C C . GLY A 1 182 ? 3.193 -2.363 34.695 1.00 34.22 182 GLY A C 1
ATOM 1360 O O . GLY A 1 182 ? 3.599 -2.330 33.548 1.00 34.22 182 GLY A O 1
ATOM 1361 N N . ALA A 1 183 ? 2.484 -1.384 35.282 1.00 35.91 183 ALA A N 1
ATOM 1362 C CA . ALA A 1 183 ? 2.186 -0.052 34.722 1.00 35.91 183 ALA A CA 1
ATOM 1363 C C . ALA A 1 183 ? 1.503 -0.032 33.323 1.00 35.91 183 ALA A C 1
ATOM 1365 O O . ALA A 1 183 ? 1.562 -0.990 32.557 1.00 35.91 183 ALA A O 1
ATOM 1366 N N . PRO A 1 184 ? 0.814 1.056 32.926 1.00 43.00 184 PRO A N 1
ATOM 1367 C CA . PRO A 1 184 ? 0.607 1.302 31.498 1.00 43.00 184 PRO A CA 1
ATOM 1368 C C . PRO A 1 184 ? 1.971 1.249 30.796 1.00 43.00 184 PRO A C 1
ATOM 1370 O O . PRO A 1 184 ? 2.975 1.622 31.406 1.00 43.00 184 PRO A O 1
ATOM 1373 N N . ILE A 1 185 ? 2.029 0.817 29.530 1.00 44.84 185 ILE A N 1
ATOM 1374 C CA . ILE A 1 185 ? 3.236 0.992 28.710 1.00 44.84 185 ILE A CA 1
ATOM 1375 C C . ILE A 1 185 ? 3.429 2.503 28.521 1.00 44.84 185 ILE A C 1
ATOM 1377 O O . ILE A 1 185 ? 3.032 3.093 27.518 1.00 44.84 185 ILE A O 1
ATOM 1381 N N . VAL A 1 186 ? 4.024 3.146 29.520 1.00 43.28 186 VAL A N 1
ATOM 1382 C CA . VAL A 1 186 ? 4.674 4.434 29.389 1.00 43.28 186 VAL A CA 1
ATOM 1383 C C . VAL A 1 186 ? 5.937 4.106 28.619 1.00 43.28 186 VAL A C 1
ATOM 1385 O O . VAL A 1 186 ? 6.959 3.728 29.185 1.00 43.28 186 VAL A O 1
ATOM 1388 N N . LYS A 1 187 ? 5.859 4.157 27.287 1.00 45.41 187 LYS A N 1
ATOM 1389 C CA . LYS A 1 187 ? 7.085 4.343 26.523 1.00 45.41 187 LYS A CA 1
ATOM 1390 C C . LYS A 1 187 ? 7.608 5.705 26.957 1.00 45.41 187 LYS A C 1
ATOM 1392 O O . LYS A 1 187 ? 7.031 6.719 26.570 1.00 45.41 187 LYS A O 1
ATOM 1397 N N . ASP A 1 188 ? 8.687 5.717 27.734 1.00 43.25 188 ASP A N 1
ATOM 1398 C CA . ASP A 1 188 ? 9.579 6.868 27.848 1.00 43.25 188 ASP A CA 1
ATOM 1399 C C . ASP A 1 188 ? 10.199 7.113 26.465 1.00 43.25 188 ASP A C 1
ATOM 1401 O O . ASP A 1 188 ? 11.365 6.835 26.190 1.00 43.25 188 ASP A O 1
ATOM 1405 N N . ALA A 1 189 ? 9.384 7.605 25.535 1.00 46.56 189 ALA A N 1
ATOM 1406 C CA . ALA A 1 189 ? 9.856 8.235 24.325 1.00 46.56 189 ALA A CA 1
ATOM 1407 C C . ALA A 1 189 ? 10.375 9.608 24.753 1.00 46.56 189 ALA A C 1
ATOM 1409 O O . ALA A 1 189 ? 9.694 10.621 24.608 1.00 46.56 189 ALA A O 1
ATOM 1410 N N . GLY A 1 190 ? 11.572 9.633 25.343 1.00 40.25 190 GLY A N 1
ATOM 1411 C CA . GLY A 1 190 ? 12.323 10.859 25.561 1.00 40.25 190 GLY A CA 1
ATOM 1412 C C . GLY A 1 190 ? 12.610 11.506 24.210 1.00 40.25 190 GLY A C 1
ATOM 1413 O O . GLY A 1 190 ? 13.632 11.243 23.580 1.00 40.25 190 GLY A O 1
ATOM 1414 N N . THR A 1 191 ? 11.684 12.328 23.725 1.00 42.03 191 THR A N 1
ATOM 1415 C CA . THR A 1 191 ? 11.857 13.152 22.532 1.00 42.03 191 THR A CA 1
ATOM 1416 C C . THR A 1 191 ? 12.908 14.218 22.816 1.00 42.03 191 THR A C 1
ATOM 1418 O O . THR A 1 191 ? 12.592 15.324 23.245 1.00 42.03 191 THR A O 1
ATOM 1421 N N . HIS A 1 192 ? 14.169 13.938 22.495 1.00 46.97 192 HIS A N 1
ATOM 1422 C CA . HIS A 1 192 ? 15.075 14.993 22.049 1.00 46.97 192 HIS A CA 1
ATOM 1423 C C . HIS A 1 192 ? 14.760 15.313 20.586 1.00 46.97 192 HIS A C 1
ATOM 1425 O O . HIS A 1 192 ? 15.508 14.970 19.676 1.00 46.97 192 HIS A O 1
ATOM 1431 N N . ALA A 1 193 ? 13.629 15.974 20.352 1.00 39.56 193 ALA A N 1
ATOM 1432 C CA . ALA A 1 193 ? 13.330 16.578 19.066 1.00 39.56 193 ALA A CA 1
ATOM 1433 C C . ALA A 1 193 ? 13.058 18.061 19.305 1.00 39.56 193 ALA A C 1
ATOM 1435 O O . ALA A 1 193 ? 11.998 18.446 19.791 1.00 39.56 193 ALA A O 1
ATOM 1436 N N . LYS A 1 194 ? 14.042 18.903 18.958 1.00 42.09 194 LYS A N 1
ATOM 1437 C CA . LYS A 1 194 ? 13.745 20.281 18.564 1.00 42.09 194 LYS A CA 1
ATOM 1438 C C . LYS A 1 194 ? 12.664 20.172 17.499 1.00 42.09 194 LYS A C 1
ATOM 1440 O O . LYS A 1 194 ? 12.881 19.497 16.497 1.00 42.09 194 LYS A O 1
ATOM 1445 N N . GLN A 1 195 ? 11.520 20.778 17.769 1.00 40.19 195 GLN A N 1
ATOM 1446 C CA . GLN A 1 195 ? 10.406 20.922 16.851 1.00 40.19 195 GLN A CA 1
ATOM 1447 C C . GLN A 1 195 ? 10.937 21.545 15.549 1.00 40.19 195 GLN A C 1
ATOM 1449 O O . GLN A 1 195 ? 11.106 22.755 15.448 1.00 40.19 195 GLN A O 1
ATOM 1454 N N . GLN A 1 196 ? 11.319 20.704 14.588 1.00 41.41 196 GLN A N 1
ATOM 1455 C CA . GLN A 1 196 ? 11.429 21.112 13.199 1.00 41.41 196 GLN A CA 1
ATOM 1456 C C . GLN A 1 196 ? 9.993 21.226 12.714 1.00 41.41 196 GLN A C 1
ATOM 1458 O O . GLN A 1 196 ? 9.245 20.254 12.816 1.00 41.41 196 GLN A O 1
ATOM 1463 N N . ASP A 1 197 ? 9.618 22.418 12.253 1.00 44.59 197 ASP A N 1
ATOM 1464 C CA . ASP A 1 197 ? 8.355 22.656 11.562 1.00 44.59 197 ASP A CA 1
ATOM 1465 C C . ASP A 1 197 ? 8.159 21.561 10.514 1.00 44.59 197 ASP A C 1
ATOM 1467 O O . ASP A 1 197 ? 8.877 21.482 9.513 1.00 44.59 197 ASP A O 1
ATOM 1471 N N . THR A 1 198 ? 7.215 20.664 10.777 1.00 41.12 198 THR A N 1
ATOM 1472 C CA . THR A 1 198 ? 6.792 19.678 9.800 1.00 41.12 198 THR A CA 1
ATOM 1473 C C . THR A 1 198 ? 6.135 20.432 8.644 1.00 41.12 198 THR A C 1
ATOM 1475 O O . THR A 1 198 ? 5.254 21.267 8.874 1.00 41.12 198 THR A O 1
ATOM 1478 N N . PRO A 1 199 ? 6.530 20.182 7.384 1.00 40.78 199 PRO A N 1
ATOM 1479 C CA . PRO A 1 199 ? 5.794 20.727 6.259 1.00 40.78 199 PRO A CA 1
ATOM 1480 C C . PRO A 1 199 ? 4.375 20.152 6.301 1.00 40.78 199 PRO A C 1
ATOM 1482 O O . PRO A 1 199 ? 4.191 18.935 6.353 1.00 40.78 199 PRO A O 1
ATOM 1485 N N . LYS A 1 200 ? 3.373 21.038 6.309 1.00 47.31 200 LYS A N 1
ATOM 1486 C CA . LYS A 1 200 ? 1.953 20.688 6.196 1.00 47.31 200 LYS A CA 1
ATOM 1487 C C . LYS A 1 200 ? 1.710 19.984 4.862 1.00 47.31 200 LYS A C 1
ATOM 1489 O O . LYS A 1 200 ? 1.445 20.630 3.852 1.00 47.31 200 LYS A O 1
ATOM 1494 N N . VAL A 1 201 ? 1.812 18.665 4.853 1.00 40.94 201 VAL A N 1
ATOM 1495 C CA . VAL A 1 201 ? 1.405 17.827 3.729 1.00 40.94 201 VAL A CA 1
ATOM 1496 C C . VAL A 1 201 ? 0.348 16.881 4.287 1.00 40.94 201 VAL A C 1
ATOM 1498 O O . VAL A 1 201 ? 0.662 16.055 5.136 1.00 40.94 201 VAL A O 1
ATOM 1501 N N . ASN A 1 202 ? -0.895 17.078 3.835 1.00 38.25 202 ASN A N 1
ATOM 1502 C CA . ASN A 1 202 ? -2.163 16.452 4.255 1.00 38.25 202 ASN A CA 1
ATOM 1503 C C . ASN A 1 202 ? -3.030 17.245 5.250 1.00 38.25 202 ASN A C 1
ATOM 1505 O O . ASN A 1 202 ? -3.440 16.725 6.282 1.00 38.25 202 ASN A O 1
ATOM 1509 N N . ASP A 1 203 ? -3.436 18.462 4.872 1.00 36.84 203 ASP A N 1
ATOM 1510 C CA . ASP A 1 203 ? -4.794 18.908 5.213 1.00 36.84 203 ASP A CA 1
ATOM 1511 C C . ASP A 1 203 ? -5.758 18.234 4.221 1.00 36.84 203 ASP A C 1
ATOM 1513 O O . ASP A 1 203 ? -5.928 18.699 3.090 1.00 36.84 203 ASP A O 1
ATOM 1517 N N . LEU A 1 204 ? -6.380 17.120 4.626 1.00 35.41 204 LEU A N 1
ATOM 1518 C CA . LEU A 1 204 ? -7.551 16.538 3.956 1.00 35.41 204 LEU A CA 1
ATOM 1519 C C . LEU A 1 204 ? -8.738 17.507 4.099 1.00 35.41 204 LEU A C 1
ATOM 1521 O O . LEU A 1 204 ? -9.696 17.265 4.829 1.00 35.41 204 LEU A O 1
ATOM 1525 N N . THR A 1 205 ? -8.676 18.646 3.415 1.00 34.81 205 THR A N 1
ATOM 1526 C CA . THR A 1 205 ? -9.830 19.527 3.267 1.00 34.81 205 THR A CA 1
ATOM 1527 C C . THR A 1 205 ? -10.769 18.892 2.251 1.00 34.81 205 THR A C 1
ATOM 1529 O O . THR A 1 205 ? -10.455 18.782 1.066 1.00 34.81 205 THR A O 1
ATOM 1532 N N . MET A 1 206 ? -11.937 18.446 2.723 1.00 33.66 206 MET A N 1
ATOM 1533 C CA . MET A 1 206 ? -13.042 18.049 1.855 1.00 33.66 206 MET A CA 1
ATOM 1534 C C . MET A 1 206 ? -13.305 19.165 0.838 1.00 33.66 206 MET A C 1
ATOM 1536 O O . MET A 1 206 ? -13.732 20.265 1.195 1.00 33.66 206 MET A O 1
ATOM 1540 N N . VAL A 1 207 ? -13.082 18.879 -0.444 1.00 34.62 207 VAL A N 1
ATOM 1541 C CA . VAL A 1 207 ? -13.491 19.762 -1.538 1.00 34.62 207 VAL A CA 1
ATOM 1542 C C . VAL A 1 207 ? -15.014 19.688 -1.649 1.00 34.62 207 VAL A C 1
ATOM 1544 O O . VAL A 1 207 ? -15.571 18.911 -2.424 1.00 34.62 207 VAL A O 1
ATOM 1547 N N . ILE A 1 208 ? -15.714 20.506 -0.863 1.00 37.84 208 ILE A N 1
ATOM 1548 C CA . ILE A 1 208 ? -17.151 20.730 -1.028 1.00 37.84 208 ILE A CA 1
ATOM 1549 C C . ILE A 1 208 ? -17.337 21.536 -2.321 1.00 37.84 208 ILE A C 1
ATOM 1551 O O . ILE A 1 208 ? -17.198 22.761 -2.351 1.00 37.84 208 ILE A O 1
ATOM 1555 N N . ARG A 1 209 ? -17.652 20.851 -3.427 1.00 38.09 209 ARG A N 1
ATOM 1556 C CA . ARG A 1 209 ? -18.048 21.498 -4.686 1.00 38.09 209 ARG A CA 1
ATOM 1557 C C . ARG A 1 209 ? -19.420 22.155 -4.510 1.00 38.09 209 ARG A C 1
ATOM 1559 O O . ARG A 1 209 ? -20.460 21.514 -4.647 1.00 38.09 209 ARG A O 1
ATOM 1566 N N . LYS A 1 210 ? -19.436 23.461 -4.240 1.00 37.50 210 LYS A N 1
ATOM 1567 C CA . LYS A 1 210 ? -20.661 24.271 -4.243 1.00 37.50 210 LYS A CA 1
ATOM 1568 C C . LYS A 1 210 ? -21.151 24.431 -5.692 1.00 37.50 210 LYS A C 1
ATOM 1570 O O . LYS A 1 210 ? -20.555 25.177 -6.467 1.00 37.50 210 LYS A O 1
ATOM 1575 N N . LYS A 1 211 ? -22.229 23.734 -6.077 1.00 37.78 211 LYS A N 1
ATOM 1576 C CA . LYS A 1 211 ? -22.926 23.976 -7.357 1.00 37.78 211 LYS A CA 1
ATOM 1577 C C . LYS A 1 211 ? -23.413 25.432 -7.392 1.00 37.78 211 LYS A C 1
ATOM 1579 O O . LYS A 1 211 ? -24.211 25.833 -6.545 1.00 37.78 211 LYS A O 1
ATOM 1584 N N . ARG A 1 212 ? -22.948 26.227 -8.364 1.00 41.09 212 ARG A N 1
ATOM 1585 C CA . ARG A 1 212 ? -23.552 27.532 -8.685 1.00 41.09 212 ARG A CA 1
ATOM 1586 C C . ARG A 1 212 ? -24.953 27.287 -9.248 1.00 41.09 212 ARG A C 1
ATOM 1588 O O . ARG A 1 212 ? -25.096 26.554 -10.222 1.00 41.09 212 ARG A O 1
ATOM 1595 N N . LYS A 1 213 ? -25.969 27.902 -8.638 1.00 38.94 213 LYS A N 1
ATOM 1596 C CA . LYS A 1 213 ? -27.266 28.109 -9.292 1.00 38.94 213 LYS A CA 1
ATOM 1597 C C . LYS A 1 213 ? -27.053 29.111 -10.425 1.00 38.94 213 LYS A C 1
ATOM 1599 O O . LYS A 1 213 ? -26.531 30.195 -10.182 1.00 38.94 213 LYS A O 1
ATOM 1604 N N . VAL A 1 214 ? -27.433 28.718 -11.633 1.00 44.34 214 VAL A N 1
ATOM 1605 C CA . VAL A 1 214 ? -27.675 29.642 -12.742 1.00 44.34 214 VAL A CA 1
ATOM 1606 C C . VAL A 1 214 ? -28.974 30.373 -12.402 1.00 44.34 214 VAL A C 1
ATOM 1608 O O . VAL A 1 214 ? -29.955 29.726 -12.036 1.00 44.34 214 VAL A O 1
ATOM 1611 N N . GLN A 1 215 ? -28.937 31.702 -12.398 1.00 47.00 215 GLN A N 1
ATOM 1612 C CA . GLN A 1 215 ? -30.132 32.541 -12.364 1.00 47.00 215 GLN A CA 1
ATOM 1613 C C . GLN A 1 215 ? -30.375 32.996 -13.801 1.00 47.00 215 GLN A C 1
ATOM 1615 O O . GLN A 1 215 ? -29.465 33.569 -14.402 1.00 47.00 215 GLN A O 1
ATOM 1620 N N . ASP A 1 216 ? -31.558 32.659 -14.312 1.00 54.75 216 ASP A N 1
ATOM 1621 C CA . ASP A 1 216 ? -32.155 33.247 -15.514 1.00 54.75 216 ASP A CA 1
ATOM 1622 C C . ASP A 1 216 ? -32.519 34.722 -15.277 1.00 54.75 216 ASP A C 1
ATOM 1624 O O . ASP A 1 216 ? -32.886 35.061 -14.122 1.00 54.75 216 ASP A O 1
#

Foldseek 3Di:
DDPPLAAKEKEKEKQPDDPVRCCVVVPPVPPDDDPPDDDSYHYDYDDPDDQQALCVVPPDADPPDPLNVVCPDPVSRRHGNVRSSNVVCCDPQNPPPHIDMDMDIGDDDPDPPVPPPDPPPVVVVVVQDPDDPVRVVVLVCLLPPPCQDPPDPVSNVVSVVVSQCCCCVPRVRHPVPDPDPDDDPPPPPVDPDPPDPDPPDDPPDPPPPDDDDDDD

InterPro domains:
  IPR016849 Histone acetyltransferase Rtt109 [PS51728] (1-192)